Protein AF-A0A0N0ZW00-F1 (afdb_monomer_lite)

Organism: Chryseobacterium indologenes (NCBI:txid253)

Structure (mmCIF, N/CA/C/O backbone):
data_AF-A0A0N0ZW00-F1
#
_entry.id   AF-A0A0N0ZW00-F1
#
loop_
_atom_site.group_PDB
_atom_site.id
_atom_site.type_symbol
_atom_site.label_atom_id
_atom_site.label_alt_id
_atom_site.label_comp_id
_atom_site.label_asym_id
_atom_site.label_entity_id
_atom_site.label_seq_id
_atom_site.pdbx_PDB_ins_code
_atom_site.Cartn_x
_atom_site.Cartn_y
_atom_site.Cartn_z
_atom_site.occupancy
_atom_site.B_iso_or_equiv
_atom_site.auth_seq_id
_atom_site.auth_comp_id
_atom_site.auth_asym_id
_atom_site.auth_atom_id
_atom_site.pdbx_PDB_model_num
ATOM 1 N N . MET A 1 1 ? 61.560 40.737 0.142 1.00 34.91 1 MET A N 1
ATOM 2 C CA . MET A 1 1 ? 60.547 41.790 0.358 1.00 34.91 1 MET A CA 1
ATOM 3 C C . MET A 1 1 ? 59.174 41.125 0.358 1.00 34.91 1 MET A C 1
ATOM 5 O O . MET A 1 1 ? 58.811 40.538 -0.650 1.00 34.91 1 MET A O 1
ATOM 9 N N . ARG A 1 2 ? 58.480 41.100 1.503 1.00 39.03 2 ARG A N 1
ATOM 10 C CA . ARG A 1 2 ? 57.071 40.680 1.610 1.00 39.03 2 ARG A CA 1
ATOM 11 C C . ARG A 1 2 ? 56.192 41.907 1.383 1.00 39.03 2 ARG A C 1
ATOM 13 O O . ARG A 1 2 ? 56.450 42.907 2.043 1.00 39.03 2 ARG A O 1
ATOM 20 N N . ILE A 1 3 ? 55.138 41.789 0.575 1.00 36.53 3 ILE A N 1
ATOM 21 C CA . ILE A 1 3 ? 53.895 42.558 0.734 1.00 36.53 3 ILE A CA 1
ATOM 22 C C . ILE A 1 3 ? 52.724 41.596 0.486 1.00 36.53 3 ILE A C 1
ATOM 24 O O . ILE A 1 3 ? 52.719 40.843 -0.483 1.00 36.53 3 ILE A O 1
ATOM 28 N N . TYR A 1 4 ? 51.798 41.599 1.440 1.00 38.34 4 TYR A N 1
ATOM 29 C CA . TYR A 1 4 ? 50.524 40.884 1.487 1.00 38.34 4 TYR A CA 1
ATOM 30 C C . TYR A 1 4 ? 49.364 41.852 1.166 1.00 38.34 4 TYR A C 1
ATOM 32 O O . TYR A 1 4 ? 49.561 43.062 1.248 1.00 38.34 4 TYR A O 1
ATOM 40 N N . LEU A 1 5 ? 48.161 41.275 0.981 1.00 37.53 5 LEU A N 1
ATOM 41 C CA . LEU A 1 5 ? 46.810 41.879 0.889 1.00 37.53 5 LEU A CA 1
ATOM 42 C C . LEU A 1 5 ? 46.454 42.490 -0.488 1.00 37.53 5 LEU A C 1
ATOM 44 O O . LEU A 1 5 ? 47.281 43.151 -1.092 1.00 37.53 5 LEU A O 1
ATOM 48 N N . THR A 1 6 ? 45.263 42.283 -1.071 1.00 36.97 6 THR A N 1
ATOM 49 C CA . THR A 1 6 ? 43.918 42.144 -0.470 1.00 36.97 6 THR A CA 1
ATOM 50 C C . THR A 1 6 ? 42.940 41.366 -1.377 1.00 36.97 6 THR A C 1
ATOM 52 O O . THR A 1 6 ? 42.993 41.449 -2.600 1.00 36.97 6 THR A O 1
ATOM 55 N N . PHE A 1 7 ? 42.004 40.658 -0.737 1.00 44.97 7 PHE A N 1
ATOM 56 C CA . PHE A 1 7 ? 40.757 40.078 -1.265 1.00 44.97 7 PHE A CA 1
ATOM 57 C C . PHE A 1 7 ? 39.821 41.114 -1.928 1.00 44.97 7 PHE A C 1
ATOM 59 O O . PHE A 1 7 ? 39.694 42.208 -1.388 1.00 44.97 7 PHE A O 1
ATOM 66 N N . LEU A 1 8 ? 39.032 40.708 -2.940 1.00 34.94 8 LEU A N 1
ATOM 67 C CA . LEU A 1 8 ? 37.554 40.719 -2.860 1.00 34.94 8 LEU A CA 1
ATOM 68 C C . LEU A 1 8 ? 36.895 39.937 -4.021 1.00 34.94 8 LEU A C 1
ATOM 70 O O . LEU A 1 8 ? 37.159 40.199 -5.187 1.00 34.94 8 LEU A O 1
ATOM 74 N N . PHE A 1 9 ? 36.022 38.995 -3.644 1.00 36.06 9 PHE A N 1
ATOM 75 C CA . PHE A 1 9 ? 34.818 38.518 -4.341 1.00 36.06 9 PHE A CA 1
ATOM 76 C C . PHE A 1 9 ? 34.790 38.531 -5.881 1.00 36.06 9 PHE A C 1
ATOM 78 O O . PHE A 1 9 ? 34.489 39.552 -6.494 1.00 36.06 9 PHE A O 1
ATOM 85 N N . LEU A 1 10 ? 34.833 37.339 -6.489 1.00 32.00 10 LEU A N 1
ATOM 86 C CA . LEU A 1 10 ? 33.952 37.068 -7.624 1.00 32.00 10 LEU A CA 1
ATOM 87 C C . LEU A 1 10 ? 33.122 35.815 -7.351 1.00 32.00 10 LEU A C 1
ATOM 89 O O . LEU A 1 10 ? 33.617 34.766 -6.945 1.00 32.00 10 LEU A O 1
ATOM 93 N N . PHE A 1 11 ? 31.825 36.022 -7.506 1.00 34.34 11 PHE A N 1
ATOM 94 C CA . PHE A 1 11 ? 30.713 35.161 -7.167 1.00 34.34 11 PHE A CA 1
ATOM 95 C C . PHE A 1 11 ? 30.775 33.774 -7.816 1.00 34.34 11 PHE A C 1
ATOM 97 O O . PHE A 1 11 ? 31.046 33.635 -9.005 1.00 34.34 11 PHE A O 1
ATOM 104 N N . LEU A 1 12 ? 30.411 32.772 -7.008 1.00 35.19 12 LEU A N 1
ATOM 105 C CA . LEU A 1 12 ? 29.378 31.777 -7.313 1.00 35.19 12 LEU A CA 1
ATOM 106 C C . LEU A 1 12 ? 29.104 31.530 -8.810 1.00 35.19 12 LEU A C 1
ATOM 108 O O . LEU A 1 12 ? 28.146 32.051 -9.373 1.00 35.19 12 LEU A O 1
ATOM 112 N N . PHE A 1 13 ? 29.838 30.590 -9.397 1.00 33.06 13 PHE A N 1
ATOM 113 C CA . PHE A 1 13 ? 29.243 29.670 -10.364 1.00 33.06 13 PHE A CA 1
ATOM 114 C C . PHE A 1 13 ? 29.051 28.317 -9.677 1.00 33.06 13 PHE A C 1
ATOM 116 O O . PHE A 1 13 ? 29.727 27.334 -9.968 1.00 33.06 13 PHE A O 1
ATOM 123 N N . ILE A 1 14 ? 28.077 28.259 -8.760 1.00 36.50 14 ILE A N 1
ATOM 124 C CA . ILE A 1 14 ? 27.349 27.008 -8.528 1.00 36.50 14 ILE A CA 1
ATOM 125 C C . ILE A 1 14 ? 26.516 26.819 -9.795 1.00 36.50 14 ILE A C 1
ATOM 127 O O . ILE A 1 14 ? 25.366 27.241 -9.886 1.00 36.50 14 ILE A O 1
ATOM 131 N N . GLY A 1 15 ? 27.159 26.276 -10.828 1.00 31.25 15 GLY A N 1
ATOM 132 C CA . GLY A 1 15 ? 26.489 25.826 -12.029 1.00 31.25 15 GLY A CA 1
ATOM 133 C C . GLY A 1 15 ? 25.509 24.740 -11.623 1.00 31.25 15 GLY A C 1
ATOM 134 O O . GLY A 1 15 ? 25.906 23.605 -11.360 1.00 31.25 15 GLY A O 1
ATOM 135 N N . ILE A 1 16 ? 24.234 25.120 -11.555 1.00 36.38 16 ILE A N 1
ATOM 136 C CA . ILE A 1 16 ? 23.057 24.263 -11.443 1.00 36.38 16 ILE A CA 1
ATOM 137 C C . ILE A 1 16 ? 23.071 23.318 -12.654 1.00 36.38 16 ILE A C 1
ATOM 139 O O . ILE A 1 16 ? 22.416 23.542 -13.663 1.00 36.38 16 ILE A O 1
ATOM 143 N N . SER A 1 17 ? 23.879 22.267 -12.580 1.00 32.84 17 SER A N 1
ATOM 144 C CA . SER A 1 17 ? 24.058 21.257 -13.630 1.00 32.84 17 SER A CA 1
ATOM 145 C C . SER A 1 17 ? 23.568 19.880 -13.171 1.00 32.84 17 SER A C 1
ATOM 147 O O . SER A 1 17 ? 23.907 18.858 -13.751 1.00 32.84 17 SER A O 1
ATOM 149 N N . GLY A 1 18 ? 22.712 19.842 -12.142 1.00 29.80 18 GLY A N 1
ATOM 150 C CA . GLY A 1 18 ? 22.152 18.602 -11.594 1.00 29.80 18 GLY A CA 1
ATOM 151 C C . GLY A 1 18 ? 20.750 18.224 -12.090 1.00 29.80 18 GLY A C 1
ATOM 152 O O . GLY A 1 18 ? 20.295 17.118 -11.81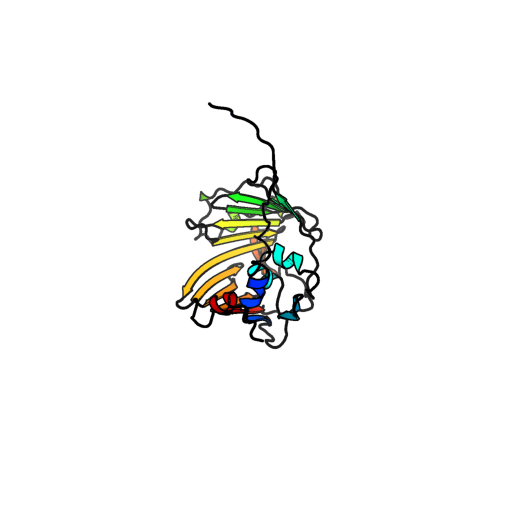0 1.00 29.80 18 GLY A O 1
ATOM 153 N N . GLN A 1 19 ? 20.031 19.106 -12.799 1.00 35.38 19 GLN A N 1
ATOM 154 C CA . GLN A 1 19 ? 18.604 18.883 -13.106 1.00 35.38 19 GLN A CA 1
ATOM 155 C C . GLN A 1 19 ? 18.273 18.533 -14.564 1.00 35.38 19 GLN A C 1
ATOM 157 O O . GLN A 1 19 ? 17.192 17.991 -14.801 1.00 35.38 19 GLN A O 1
ATOM 162 N N . LEU A 1 20 ? 19.167 18.765 -15.535 1.00 31.36 20 LEU A N 1
ATOM 163 C CA . LEU A 1 20 ? 18.903 18.364 -16.926 1.00 31.36 20 LEU A CA 1
ATOM 164 C C . LEU A 1 20 ? 19.060 16.847 -17.141 1.00 31.36 20 LEU A C 1
ATOM 166 O O . LEU A 1 20 ? 18.223 16.242 -17.802 1.00 31.36 20 LEU A O 1
ATOM 170 N N . GLY A 1 21 ? 20.044 16.200 -16.506 1.00 37.28 21 GLY A N 1
ATOM 171 C CA . GLY A 1 21 ? 20.360 14.785 -16.762 1.00 37.28 21 GLY A CA 1
ATOM 172 C C . GLY A 1 21 ? 19.313 13.763 -16.295 1.00 37.28 21 GLY A C 1
ATOM 173 O O . GLY A 1 21 ? 19.330 12.623 -16.748 1.00 37.28 21 GLY A O 1
ATOM 174 N N . ARG A 1 22 ? 18.380 14.133 -15.406 1.00 44.38 22 ARG A N 1
ATOM 175 C CA . ARG A 1 22 ? 17.300 13.229 -14.953 1.00 44.38 22 ARG A CA 1
ATOM 176 C C . ARG A 1 22 ? 16.076 13.231 -15.872 1.00 44.38 22 ARG A C 1
ATOM 178 O O . ARG A 1 22 ? 15.327 12.260 -15.847 1.00 44.38 22 ARG A O 1
ATOM 185 N N . ARG A 1 23 ? 15.865 14.294 -16.663 1.00 41.47 23 ARG A N 1
ATOM 186 C CA . ARG A 1 23 ? 14.681 14.441 -17.530 1.00 41.47 23 ARG A CA 1
ATOM 187 C C . ARG A 1 23 ? 14.728 13.501 -18.739 1.00 41.47 23 ARG A C 1
ATOM 189 O O . ARG A 1 23 ? 13.711 12.890 -19.038 1.00 41.47 23 ARG A O 1
ATOM 196 N N . ASP A 1 24 ? 15.900 13.319 -19.350 1.00 44.94 24 ASP A N 1
ATOM 197 C CA . ASP A 1 24 ? 16.067 12.477 -20.549 1.00 44.94 24 ASP A CA 1
ATOM 198 C C . ASP A 1 24 ? 16.288 10.982 -20.227 1.00 44.94 24 ASP A C 1
ATOM 200 O O . ASP A 1 24 ? 15.949 10.108 -21.023 1.00 44.94 24 ASP A O 1
ATOM 204 N N . LYS A 1 25 ? 16.779 10.647 -19.023 1.00 48.22 25 LYS A N 1
ATOM 205 C CA . LYS A 1 25 ? 16.980 9.243 -18.600 1.00 48.22 25 LYS A CA 1
ATOM 206 C C . LYS A 1 25 ? 15.673 8.454 -18.459 1.00 48.22 25 LYS A C 1
ATOM 208 O O . LYS A 1 25 ? 15.658 7.236 -18.648 1.00 48.22 25 LYS A O 1
ATOM 213 N N . LEU A 1 26 ? 14.569 9.142 -18.159 1.00 51.22 26 LEU A N 1
ATOM 214 C CA . LEU A 1 26 ? 13.233 8.543 -18.105 1.00 51.22 26 LEU A CA 1
ATOM 215 C C . LEU A 1 26 ? 12.762 8.059 -19.482 1.00 51.22 26 LEU A C 1
ATOM 217 O O . LEU A 1 26 ? 12.181 6.985 -19.606 1.00 51.22 26 LEU A O 1
ATOM 221 N N . GLU A 1 27 ? 13.019 8.882 -20.503 1.00 55.12 27 GLU A N 1
ATOM 222 C CA . GLU A 1 27 ? 12.545 8.701 -21.877 1.00 55.12 27 GLU A CA 1
ATOM 223 C C . GLU A 1 27 ? 13.246 7.525 -22.566 1.00 55.12 27 GLU A C 1
ATOM 225 O O . GLU A 1 27 ? 12.627 6.822 -23.361 1.00 55.12 27 GLU A O 1
ATOM 230 N N . CYS A 1 28 ? 14.517 7.269 -22.236 1.00 57.91 28 CYS A N 1
ATOM 231 C CA . CYS A 1 28 ? 15.281 6.204 -22.883 1.00 57.91 28 CYS A CA 1
ATOM 232 C C . CYS A 1 28 ? 15.160 4.839 -22.179 1.00 57.91 28 CYS A C 1
ATOM 234 O O . CYS A 1 28 ? 15.186 3.797 -22.837 1.00 57.91 28 CYS A O 1
ATOM 236 N N . SER A 1 29 ? 14.959 4.817 -20.857 1.00 69.69 29 SER A N 1
ATOM 237 C CA . SER A 1 29 ? 14.954 3.564 -20.089 1.00 69.69 29 SER A CA 1
ATOM 238 C C . SER A 1 29 ? 13.658 2.767 -20.212 1.00 69.69 29 SER A C 1
ATOM 240 O O . SER A 1 29 ? 13.715 1.544 -20.138 1.00 69.69 29 SER A O 1
ATOM 242 N N . ILE A 1 30 ? 12.495 3.388 -20.443 1.00 73.56 30 ILE A N 1
ATOM 243 C CA . ILE A 1 30 ? 11.210 2.670 -20.522 1.00 73.56 30 ILE A CA 1
ATOM 244 C C . ILE A 1 30 ? 10.767 2.510 -21.973 1.00 73.56 30 ILE A C 1
ATOM 246 O O . ILE A 1 30 ? 10.328 3.445 -22.631 1.00 73.56 30 ILE A O 1
ATOM 250 N N . LYS A 1 31 ? 10.793 1.266 -22.454 1.00 75.88 31 LYS A N 1
ATOM 251 C CA . LYS A 1 31 ? 10.331 0.887 -23.795 1.00 75.88 31 LYS A CA 1
ATOM 252 C C . LYS A 1 31 ? 8.809 0.799 -23.893 1.00 75.88 31 LYS A C 1
ATOM 254 O O . LYS A 1 31 ? 8.234 1.017 -24.954 1.00 75.88 31 LYS A O 1
ATOM 259 N N . LYS A 1 32 ? 8.140 0.357 -22.825 1.00 77.81 32 LYS A N 1
ATOM 260 C CA . LYS A 1 32 ? 6.685 0.146 -22.825 1.00 77.81 32 LYS A CA 1
ATOM 261 C C . LYS A 1 32 ? 6.144 0.228 -21.410 1.00 77.81 32 LYS A C 1
ATOM 263 O O . LYS A 1 32 ? 6.607 -0.521 -20.562 1.00 77.81 32 LYS A O 1
ATOM 268 N N . PHE A 1 33 ? 5.109 1.032 -21.211 1.00 81.38 33 PHE A N 1
ATOM 269 C CA . PHE A 1 33 ? 4.299 1.063 -19.996 1.00 81.38 33 PHE A CA 1
ATOM 270 C C . PHE A 1 33 ? 2.835 0.934 -20.415 1.00 81.38 33 PHE A C 1
ATOM 272 O O . PHE A 1 33 ? 2.346 1.745 -21.208 1.00 81.38 33 PHE A O 1
ATOM 279 N N . ARG A 1 34 ? 2.170 -0.140 -19.977 1.00 83.38 34 ARG A N 1
ATOM 280 C CA . ARG A 1 34 ? 0.748 -0.381 -20.260 1.00 83.38 34 ARG A CA 1
ATOM 281 C C . ARG A 1 34 ? 0.038 -0.964 -19.052 1.00 83.38 34 ARG A C 1
ATOM 283 O O . ARG A 1 34 ? 0.414 -2.055 -18.624 1.00 83.38 34 ARG A O 1
ATOM 290 N N . THR A 1 35 ? -1.033 -0.314 -18.610 1.00 83.06 35 THR A N 1
ATOM 291 C CA . THR A 1 35 ? -2.025 -0.910 -17.704 1.00 83.06 35 THR A CA 1
ATOM 292 C C . THR A 1 35 ? -3.255 -1.343 -18.483 1.00 83.06 35 THR A C 1
ATOM 294 O O . THR A 1 35 ? -3.758 -0.604 -19.331 1.00 83.06 35 THR A O 1
ATOM 297 N N . TYR A 1 36 ? -3.760 -2.533 -18.178 1.00 84.81 36 TYR A N 1
ATOM 298 C CA . TYR A 1 36 ? -4.989 -3.062 -18.753 1.00 84.81 36 TYR A CA 1
ATOM 299 C C . TYR A 1 36 ? -5.870 -3.695 -17.686 1.00 84.81 36 TYR A C 1
ATOM 301 O O . TYR A 1 36 ? -5.413 -4.103 -16.611 1.00 84.81 36 TYR A O 1
ATOM 309 N N . CYS A 1 37 ? -7.152 -3.794 -18.019 1.00 84.00 37 CYS A N 1
ATOM 310 C CA . CYS A 1 37 ? -8.117 -4.461 -17.175 1.00 84.00 37 CYS A CA 1
ATOM 311 C C . CYS A 1 37 ? -7.946 -5.973 -17.207 1.00 84.00 37 CYS A C 1
ATOM 313 O O . CYS A 1 37 ? -7.849 -6.563 -18.282 1.00 84.00 37 CYS A O 1
ATOM 315 N N . MET A 1 38 ? -7.979 -6.626 -16.040 1.00 86.62 38 MET A N 1
ATOM 316 C CA . MET A 1 38 ? -7.943 -8.094 -15.991 1.00 86.62 38 MET A CA 1
ATOM 317 C C . MET A 1 38 ? -9.140 -8.736 -16.700 1.00 86.62 38 MET A C 1
ATOM 319 O O . MET A 1 38 ? -9.039 -9.853 -17.194 1.00 86.62 38 MET A O 1
ATOM 323 N N . GLU A 1 39 ? -10.273 -8.036 -16.745 1.00 83.00 39 GLU A N 1
ATOM 324 C CA . GLU A 1 39 ? -11.498 -8.478 -17.422 1.00 83.00 39 GLU A CA 1
ATOM 325 C C . GLU A 1 39 ? -11.464 -8.244 -18.928 1.00 83.00 39 GLU A C 1
ATOM 327 O O . GLU A 1 39 ? -12.076 -8.999 -19.678 1.00 83.00 39 GLU A O 1
ATOM 332 N N . ASN A 1 40 ? -10.765 -7.196 -19.366 1.00 78.75 40 ASN A N 1
ATOM 333 C CA . ASN A 1 40 ? -10.687 -6.803 -20.763 1.00 78.75 40 ASN A CA 1
ATOM 334 C C . ASN A 1 40 ? -9.273 -6.291 -21.088 1.00 78.75 40 ASN A C 1
ATOM 336 O O . ASN A 1 40 ? -9.002 -5.092 -20.961 1.00 78.75 40 ASN A O 1
ATOM 340 N N . PRO A 1 41 ? -8.370 -7.183 -21.534 1.00 69.00 41 PRO A N 1
ATOM 341 C CA . PRO A 1 41 ? -6.984 -6.835 -21.836 1.00 69.00 41 PRO A CA 1
ATOM 342 C C . PRO A 1 41 ? -6.815 -5.831 -22.989 1.00 69.00 41 PRO A C 1
ATOM 344 O O . PRO A 1 41 ? -5.712 -5.327 -23.188 1.00 69.00 41 PRO A O 1
ATOM 347 N N . GLY A 1 42 ? -7.873 -5.572 -23.772 1.00 65.88 42 GLY A N 1
ATOM 348 C CA . GLY A 1 42 ? -7.839 -4.701 -24.949 1.00 65.88 42 GLY A CA 1
ATOM 349 C C . GLY A 1 42 ? -8.129 -3.222 -24.674 1.00 65.88 42 GLY A C 1
ATOM 350 O O . GLY A 1 42 ? -7.893 -2.399 -25.555 1.0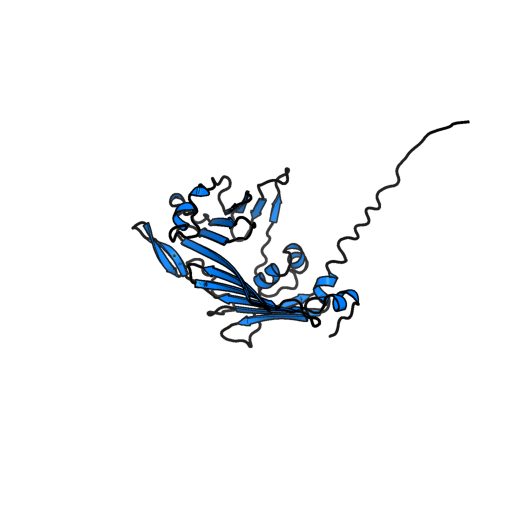0 65.88 42 GLY A O 1
ATOM 351 N N . LYS A 1 43 ? -8.626 -2.861 -23.481 1.00 67.88 43 LYS A N 1
ATOM 352 C CA . LYS A 1 43 ? -8.967 -1.471 -23.137 1.00 67.88 43 LYS A CA 1
ATOM 353 C C . LYS A 1 43 ? -7.808 -0.799 -22.390 1.00 67.88 43 LYS A C 1
ATOM 355 O O . LYS A 1 43 ? -7.460 -1.214 -21.285 1.00 67.88 43 LYS A O 1
ATOM 360 N N . ASN A 1 44 ? -7.238 0.250 -22.986 1.00 64.19 44 ASN A N 1
ATOM 361 C CA . ASN A 1 44 ? -6.304 1.146 -22.299 1.00 64.19 44 ASN A CA 1
ATOM 362 C C . ASN A 1 44 ? -7.070 1.966 -21.249 1.00 64.19 44 ASN A C 1
ATOM 364 O O . ASN A 1 44 ? -8.179 2.425 -21.518 1.00 64.19 44 ASN A O 1
ATOM 368 N N . ILE A 1 45 ? -6.485 2.129 -20.062 1.00 69.88 45 ILE A N 1
ATOM 369 C CA . ILE A 1 45 ? -7.161 2.760 -18.916 1.00 69.88 45 ILE A CA 1
ATOM 370 C C . ILE A 1 45 ? -7.018 4.284 -18.936 1.00 69.88 45 ILE A C 1
ATOM 372 O O . ILE A 1 45 ? -7.994 4.992 -18.752 1.00 69.88 45 ILE A O 1
ATOM 376 N N . SER A 1 46 ? -5.832 4.799 -19.230 1.00 67.69 46 SER A N 1
ATOM 377 C CA . SER A 1 46 ? -5.571 6.242 -19.305 1.00 67.69 46 SER A CA 1
ATOM 378 C C . SER A 1 46 ? -4.341 6.493 -20.161 1.00 67.69 46 SER A C 1
ATOM 380 O O . SER A 1 46 ? -3.535 5.580 -20.337 1.00 67.69 46 SER A O 1
ATOM 382 N N . GLU A 1 47 ? -4.201 7.697 -20.711 1.00 68.50 47 GLU A N 1
ATOM 383 C CA . GLU A 1 47 ? -3.075 8.101 -21.556 1.00 68.50 47 GLU A CA 1
ATOM 384 C C . GLU A 1 47 ? -2.342 9.285 -20.920 1.00 68.50 47 GLU A C 1
ATOM 386 O O . GLU A 1 47 ? -2.951 10.288 -20.536 1.00 68.50 47 GLU A O 1
ATOM 391 N N . ILE A 1 48 ? -1.020 9.156 -20.836 1.00 66.12 48 ILE A N 1
ATOM 392 C CA . ILE A 1 48 ? -0.088 10.205 -20.443 1.00 66.12 48 ILE A CA 1
ATOM 393 C C . ILE A 1 48 ? 0.798 10.496 -21.645 1.00 66.12 48 ILE A C 1
ATOM 395 O O . ILE A 1 48 ? 1.533 9.623 -22.114 1.00 66.12 48 ILE A O 1
ATOM 399 N N . SER A 1 49 ? 0.730 11.728 -22.137 1.00 62.44 49 SER A N 1
ATOM 400 C CA . SER A 1 49 ? 1.619 12.213 -23.192 1.00 62.44 49 SER A CA 1
ATOM 401 C C . SER A 1 49 ? 2.785 12.992 -22.582 1.00 62.44 49 SER A C 1
ATOM 403 O O . SER A 1 49 ? 2.643 13.623 -21.545 1.00 62.44 49 SER A O 1
ATOM 405 N N . PHE A 1 50 ? 3.952 12.963 -23.215 1.00 60.31 50 PHE A N 1
ATOM 406 C CA . PHE A 1 50 ? 5.083 13.819 -22.861 1.00 60.31 50 PHE A CA 1
ATOM 407 C C . PHE A 1 50 ? 5.391 14.772 -24.017 1.00 60.31 50 PHE A C 1
ATOM 409 O O . PHE A 1 50 ? 5.178 14.447 -25.183 1.00 60.31 50 PHE A O 1
ATOM 416 N N . SER A 1 51 ? 5.959 15.937 -23.697 1.00 52.38 51 SER A N 1
ATOM 417 C CA . SER A 1 51 ? 6.274 17.028 -24.637 1.00 52.38 51 SER A CA 1
ATOM 418 C C . SER A 1 51 ? 7.091 16.642 -25.884 1.00 52.38 51 SER A C 1
ATOM 420 O O . SER A 1 51 ? 7.107 17.410 -26.838 1.00 52.38 51 SER A O 1
ATOM 422 N N . LYS A 1 52 ? 7.765 15.482 -25.898 1.00 61.16 52 LYS A N 1
ATOM 423 C CA . LYS A 1 52 ? 8.499 14.947 -27.062 1.00 61.16 52 LYS A CA 1
ATOM 424 C C . LYS A 1 52 ? 7.715 13.889 -27.867 1.00 61.16 52 LYS A C 1
ATOM 426 O O . LYS A 1 52 ? 8.303 13.171 -28.662 1.00 61.16 52 LYS A O 1
ATOM 431 N N . GLY A 1 53 ? 6.402 13.757 -27.656 1.00 59.31 53 GLY A N 1
ATOM 432 C CA . GLY A 1 53 ? 5.527 12.858 -28.425 1.00 59.31 53 GLY A CA 1
ATOM 433 C C . GLY A 1 53 ? 5.415 11.422 -27.898 1.00 59.31 53 GLY A C 1
ATOM 434 O O . GLY A 1 53 ? 4.600 10.654 -28.407 1.00 59.31 53 GLY A O 1
ATOM 435 N N . LEU A 1 54 ? 6.165 11.053 -26.853 1.00 62.78 54 LEU A N 1
ATOM 436 C CA . LEU A 1 54 ? 6.020 9.755 -26.189 1.00 62.78 54 LEU A CA 1
ATOM 437 C C . LEU A 1 54 ? 4.685 9.675 -25.444 1.00 62.78 54 LEU A C 1
ATOM 439 O O . LEU A 1 54 ? 4.349 10.553 -24.648 1.00 62.78 54 LEU A O 1
ATOM 443 N N . LYS A 1 55 ? 3.948 8.590 -25.685 1.00 68.50 55 LYS A N 1
ATOM 444 C CA . LYS A 1 55 ? 2.651 8.300 -25.071 1.00 68.50 55 LYS A CA 1
ATOM 445 C C . LYS A 1 55 ? 2.737 7.006 -24.281 1.00 68.50 55 LYS A C 1
ATOM 447 O O . LYS A 1 55 ? 3.013 5.944 -24.844 1.00 68.50 55 LYS A O 1
ATOM 452 N N . PHE A 1 56 ? 2.463 7.081 -22.988 1.00 72.81 56 PHE A N 1
ATOM 453 C CA . PHE A 1 56 ? 2.336 5.911 -22.134 1.00 72.81 56 PHE A CA 1
ATOM 454 C C . PHE A 1 56 ? 0.892 5.742 -21.687 1.00 72.81 56 PHE A C 1
ATOM 456 O O . PHE A 1 56 ? 0.173 6.719 -21.500 1.00 72.81 56 PHE A O 1
ATOM 463 N N . PHE A 1 57 ? 0.466 4.494 -21.504 1.00 74.00 57 PHE A N 1
ATOM 464 C CA . PHE A 1 57 ? -0.907 4.204 -21.114 1.00 74.00 57 PHE A CA 1
ATOM 465 C C . PHE A 1 57 ? -0.945 3.526 -19.754 1.00 74.00 57 PHE A C 1
ATOM 467 O O . PHE A 1 57 ? -0.336 2.477 -19.579 1.00 74.00 57 PHE A O 1
ATOM 474 N N . GLY A 1 58 ? -1.693 4.060 -18.801 1.00 71.69 58 GLY A N 1
ATOM 475 C CA . GLY A 1 58 ? -1.894 3.396 -17.519 1.00 71.69 58 GLY A CA 1
ATOM 476 C C . GLY A 1 58 ? -2.213 4.331 -16.371 1.00 71.69 58 GLY A C 1
ATOM 477 O O . GLY A 1 58 ? -2.285 5.547 -16.559 1.00 71.69 58 GLY A O 1
ATOM 478 N N . ARG A 1 59 ? -2.456 3.742 -15.199 1.00 74.69 59 ARG A N 1
ATOM 479 C CA . ARG A 1 59 ? -3.006 4.462 -14.047 1.00 74.69 59 ARG A CA 1
ATOM 480 C C . ARG A 1 59 ? -1.968 5.357 -13.393 1.00 74.69 59 ARG A C 1
ATOM 482 O O . ARG A 1 59 ? -0.812 4.961 -13.272 1.00 74.69 59 ARG A O 1
ATOM 489 N N . TYR A 1 60 ? -2.391 6.526 -12.929 1.00 70.81 60 TYR A N 1
ATOM 490 C CA . TYR A 1 60 ? -1.531 7.494 -12.257 1.00 70.81 60 TYR A CA 1
ATOM 491 C C . TYR A 1 60 ? -0.788 6.893 -11.062 1.00 70.81 60 TYR A C 1
ATOM 493 O O . TYR A 1 60 ? 0.390 7.176 -10.874 1.00 70.81 60 TYR A O 1
ATOM 501 N N . GLU A 1 61 ? -1.447 6.026 -10.296 1.00 71.62 61 GLU A N 1
ATOM 502 C CA . GLU A 1 61 ? -0.867 5.358 -9.131 1.00 71.62 61 GLU A CA 1
ATOM 503 C C . GLU A 1 61 ? 0.320 4.479 -9.538 1.00 71.62 61 GLU A C 1
ATOM 505 O O . GLU A 1 61 ? 1.388 4.573 -8.944 1.00 71.62 61 GLU A O 1
ATOM 510 N N . ASP A 1 62 ? 0.173 3.710 -10.621 1.00 74.56 62 ASP A N 1
ATOM 511 C CA . ASP A 1 62 ? 1.253 2.869 -11.139 1.00 74.56 62 ASP A CA 1
ATOM 512 C C . ASP A 1 62 ? 2.426 3.726 -11.650 1.00 74.56 62 ASP A C 1
ATOM 514 O O . ASP A 1 62 ? 3.584 3.349 -11.511 1.00 74.56 62 ASP A O 1
ATOM 518 N N . PHE A 1 63 ? 2.144 4.899 -12.228 1.00 71.12 63 PHE A N 1
ATOM 519 C CA . PHE A 1 63 ? 3.183 5.852 -12.629 1.00 71.12 63 PHE A CA 1
ATOM 520 C C . PHE A 1 63 ? 3.902 6.474 -11.433 1.00 71.12 63 PHE A C 1
ATOM 522 O O . PHE A 1 63 ? 5.117 6.653 -11.482 1.00 71.12 63 PHE A O 1
ATOM 529 N N . LYS A 1 64 ? 3.169 6.808 -10.368 1.00 68.19 64 LYS A N 1
ATOM 530 C CA . LYS A 1 64 ? 3.722 7.332 -9.114 1.00 68.19 64 LYS A CA 1
ATOM 531 C C . LYS A 1 64 ? 4.613 6.313 -8.409 1.00 68.19 64 LYS A C 1
ATOM 533 O O . LYS A 1 64 ? 5.608 6.700 -7.809 1.00 68.19 64 LYS A O 1
ATOM 538 N N . ASP A 1 65 ? 4.313 5.027 -8.532 1.00 67.88 65 ASP A N 1
ATOM 539 C CA . ASP A 1 65 ? 5.190 3.977 -8.013 1.00 67.88 65 ASP A CA 1
ATOM 540 C C . ASP A 1 65 ? 6.498 3.844 -8.816 1.00 67.88 65 ASP A C 1
ATOM 542 O O . ASP A 1 65 ? 7.517 3.418 -8.269 1.00 67.88 65 ASP A O 1
ATOM 546 N N . GLU A 1 66 ? 6.506 4.216 -10.102 1.00 69.50 66 GLU A N 1
ATOM 547 C CA . GLU A 1 66 ? 7.736 4.253 -10.909 1.00 69.50 66 GLU A CA 1
ATOM 548 C C . GLU A 1 66 ? 8.532 5.549 -10.769 1.00 69.50 66 GLU A C 1
ATOM 550 O O . GLU A 1 66 ? 9.752 5.552 -10.950 1.00 69.50 66 GLU A O 1
ATOM 555 N N . PHE A 1 67 ? 7.858 6.667 -10.504 1.00 66.88 67 PHE A N 1
ATOM 556 C CA . PHE A 1 67 ? 8.433 7.997 -10.656 1.00 66.88 67 PHE A CA 1
ATOM 557 C C . PHE A 1 67 ? 8.132 8.908 -9.478 1.00 66.88 67 PHE A C 1
ATOM 559 O O . PHE A 1 67 ? 7.081 8.842 -8.853 1.00 66.88 67 PHE A O 1
ATOM 566 N N . SER A 1 68 ? 9.032 9.857 -9.220 1.00 57.09 68 SER A N 1
ATOM 567 C CA . SER A 1 68 ? 8.787 10.833 -8.162 1.00 57.09 68 SER A CA 1
ATOM 568 C C . SER A 1 68 ? 7.565 11.704 -8.465 1.00 57.09 68 SER A C 1
ATOM 570 O O . SER A 1 68 ? 7.346 12.140 -9.599 1.00 57.09 68 SER A O 1
ATOM 572 N N . GLU A 1 69 ? 6.813 12.042 -7.416 1.00 56.38 69 GLU A N 1
ATOM 573 C CA . GLU A 1 69 ? 5.683 12.976 -7.495 1.00 56.38 69 GLU A CA 1
ATOM 574 C C . GLU A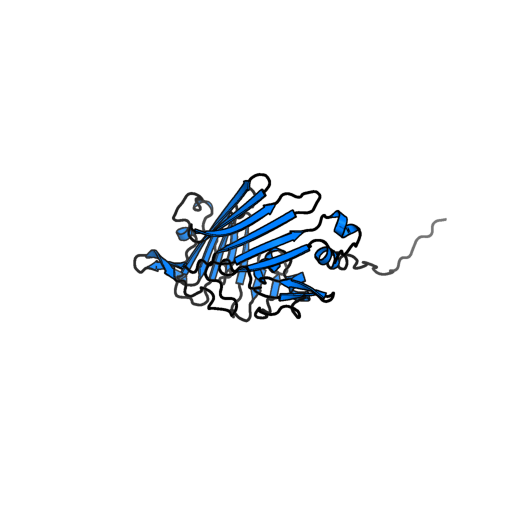 1 69 ? 6.088 14.312 -8.126 1.00 56.38 69 GLU A C 1
ATOM 576 O O . GLU A 1 69 ? 5.342 14.882 -8.919 1.00 56.38 69 GLU A O 1
ATOM 581 N N . TYR A 1 70 ? 7.308 14.783 -7.837 1.00 56.62 70 TYR A N 1
ATOM 582 C CA . TYR A 1 70 ? 7.876 15.974 -8.461 1.00 56.62 70 TYR A CA 1
ATOM 583 C C . TYR A 1 70 ? 7.887 15.856 -9.990 1.00 56.62 70 TYR A C 1
ATOM 585 O O . TYR A 1 70 ? 7.372 16.736 -10.681 1.00 56.62 70 TYR A O 1
ATOM 593 N N . LEU A 1 71 ? 8.414 14.754 -10.530 1.00 60.09 71 LEU A N 1
ATOM 594 C CA . LEU A 1 71 ? 8.498 14.552 -11.974 1.00 60.09 71 LEU A CA 1
ATOM 595 C C . LEU A 1 71 ? 7.107 14.522 -12.615 1.00 60.09 71 LEU A C 1
ATOM 597 O O . LEU A 1 71 ? 6.871 15.207 -13.610 1.00 60.09 71 LEU A O 1
ATOM 601 N N . ILE A 1 72 ? 6.174 13.803 -11.996 1.00 60.81 72 ILE A N 1
ATOM 602 C CA . ILE A 1 72 ? 4.793 13.696 -12.465 1.00 60.81 72 ILE A CA 1
ATOM 603 C C . ILE A 1 72 ? 4.090 15.060 -12.426 1.00 60.81 72 ILE A C 1
ATOM 605 O O . ILE A 1 72 ? 3.457 15.464 -13.401 1.00 60.81 72 ILE A O 1
ATOM 609 N N . SER A 1 73 ? 4.262 15.826 -11.345 1.00 58.47 73 SER A N 1
ATOM 610 C CA . SER A 1 73 ? 3.655 17.153 -11.183 1.00 58.47 73 SER A CA 1
ATOM 611 C C . SER A 1 73 ? 4.104 18.148 -12.262 1.00 58.47 73 SER A C 1
ATOM 613 O O . SER A 1 73 ? 3.286 18.916 -12.769 1.00 58.47 73 SER A O 1
ATOM 615 N N . THR A 1 74 ? 5.369 18.085 -12.697 1.00 61.38 74 THR A N 1
ATOM 616 C CA . THR A 1 74 ? 5.883 18.942 -13.782 1.00 61.38 74 THR A CA 1
ATOM 617 C C . THR A 1 74 ? 5.310 18.597 -15.160 1.00 61.38 74 THR A C 1
ATOM 619 O O . THR A 1 74 ? 5.383 19.419 -16.072 1.00 61.38 74 THR A O 1
ATOM 622 N N . LYS A 1 75 ? 4.714 17.408 -15.316 1.00 59.06 75 LYS A N 1
ATOM 623 C CA . LYS A 1 75 ? 4.125 16.890 -16.565 1.00 59.06 75 LYS A CA 1
ATOM 624 C C . LYS A 1 75 ? 2.596 16.753 -16.493 1.00 59.06 75 LYS A C 1
ATOM 626 O O . LYS A 1 75 ? 1.960 16.237 -17.402 1.00 59.06 75 LYS A O 1
ATOM 631 N N . LYS A 1 76 ? 1.988 17.282 -15.426 1.00 55.28 76 LYS A N 1
ATOM 632 C CA . LYS A 1 76 ? 0.571 17.115 -15.067 1.00 55.28 76 LYS A CA 1
ATOM 633 C C . LYS A 1 76 ? -0.433 17.636 -16.103 1.00 55.28 76 LYS A C 1
ATOM 635 O O . LYS A 1 76 ? -1.569 17.179 -16.109 1.00 55.28 76 LYS A O 1
ATOM 640 N N . LYS A 1 77 ? -0.037 18.578 -16.969 1.00 54.12 77 LYS A N 1
ATOM 641 C CA . LYS A 1 77 ? -0.910 19.126 -18.026 1.00 54.12 77 LYS A CA 1
ATOM 642 C C . LYS A 1 77 ? -1.262 18.104 -19.116 1.00 54.12 77 LYS A C 1
ATOM 644 O O . LYS A 1 77 ? -2.256 18.302 -19.802 1.00 54.12 77 LYS A O 1
ATOM 649 N N . ASP A 1 78 ? -0.500 17.015 -19.222 1.00 51.41 78 ASP A N 1
ATOM 650 C CA . ASP A 1 78 ? -0.602 16.034 -20.309 1.00 51.41 78 ASP A CA 1
ATOM 651 C C . ASP A 1 78 ? -1.243 14.699 -19.863 1.00 51.41 78 ASP A C 1
ATOM 653 O O . ASP A 1 78 ? -1.184 13.691 -20.574 1.00 51.41 78 ASP A O 1
ATOM 657 N N . ILE A 1 79 ? -1.836 14.682 -18.663 1.00 53.72 79 ILE A N 1
ATOM 658 C CA . ILE A 1 79 ? -2.471 13.513 -18.052 1.00 53.72 79 ILE A CA 1
ATOM 659 C C . ILE A 1 79 ? -3.987 13.634 -18.216 1.00 53.72 79 ILE A C 1
ATOM 661 O O . ILE A 1 79 ? -4.623 14.499 -17.614 1.00 53.72 79 ILE A O 1
ATOM 665 N N . THR A 1 80 ? -4.582 12.733 -18.995 1.00 51.38 80 THR A N 1
ATOM 666 C CA . THR A 1 80 ? -6.042 12.621 -19.108 1.00 51.38 80 THR A CA 1
ATOM 667 C C . THR A 1 80 ? -6.532 11.483 -18.204 1.00 51.38 80 THR A C 1
ATOM 669 O O . THR A 1 80 ? -5.922 10.417 -18.181 1.00 51.38 80 THR A O 1
ATOM 672 N N . CYS A 1 81 ? -7.606 11.737 -17.439 1.00 39.56 81 CYS A N 1
ATOM 673 C CA . CYS A 1 81 ? -8.285 10.821 -16.493 1.00 39.56 81 CYS A CA 1
ATOM 674 C C . CYS A 1 81 ? -7.879 10.826 -15.000 1.00 39.56 81 CYS A C 1
ATOM 676 O O . CYS A 1 81 ? -8.219 9.868 -14.310 1.00 39.56 81 CYS A O 1
ATOM 678 N N . PHE A 1 82 ? -7.275 11.889 -14.445 1.00 51.03 82 PHE A N 1
ATOM 679 C CA . PHE A 1 82 ? -7.070 11.981 -12.984 1.00 51.03 82 PHE A CA 1
ATOM 680 C C . PHE A 1 82 ? -7.471 13.345 -12.410 1.00 51.03 82 PHE A C 1
ATOM 682 O O . PHE A 1 82 ? -7.130 14.375 -12.999 1.00 51.03 82 PHE A O 1
ATOM 689 N N . PRO A 1 83 ? -8.188 13.387 -11.268 1.00 43.28 83 PRO A N 1
ATOM 690 C CA . PRO A 1 83 ? -8.506 14.639 -10.604 1.00 43.28 83 PRO A CA 1
ATOM 691 C C . PRO A 1 83 ? -7.212 15.331 -10.174 1.00 43.28 83 PRO A C 1
ATOM 693 O O . PRO A 1 83 ? -6.341 14.750 -9.530 1.00 43.28 83 PRO A O 1
ATOM 696 N N . SER A 1 84 ? -7.078 16.595 -10.557 1.00 44.84 84 SER A N 1
ATOM 697 C CA . SER A 1 84 ? -5.926 17.427 -10.246 1.00 44.84 84 SER A CA 1
ATOM 698 C C . SER A 1 84 ? -5.851 17.712 -8.739 1.00 44.84 84 SER A C 1
ATOM 700 O O . SER A 1 84 ? -6.396 18.713 -8.287 1.00 44.84 84 SER A O 1
ATOM 702 N N . THR A 1 85 ? -5.157 16.894 -7.944 1.00 49.94 85 THR A N 1
ATOM 703 C CA . THR A 1 85 ? -4.937 17.225 -6.522 1.00 49.94 85 THR A CA 1
ATOM 704 C C . THR A 1 85 ? -3.792 18.222 -6.382 1.00 49.94 85 THR A C 1
ATOM 706 O O . THR A 1 85 ? -2.693 18.016 -6.904 1.00 49.94 85 THR A O 1
ATOM 709 N N . LYS A 1 86 ? -4.057 19.374 -5.767 1.00 49.28 86 LYS A N 1
ATOM 710 C CA . LYS A 1 86 ? -3.016 20.315 -5.346 1.00 49.28 86 LYS A CA 1
ATOM 711 C C . LYS A 1 86 ? -2.539 19.883 -3.966 1.00 49.28 86 LYS A C 1
ATOM 713 O O . LYS A 1 86 ? -3.009 20.399 -2.960 1.00 49.28 86 LYS A O 1
ATOM 718 N N . ASP A 1 87 ? -1.632 18.921 -3.936 1.00 48.66 87 ASP A N 1
ATOM 719 C CA . ASP A 1 87 ? -1.016 18.492 -2.686 1.00 48.66 87 ASP A CA 1
ATOM 720 C C . ASP A 1 87 ? 0.156 19.429 -2.365 1.00 48.66 87 ASP A C 1
ATOM 722 O O . ASP A 1 87 ? 1.001 19.703 -3.222 1.00 48.66 87 ASP A O 1
ATOM 726 N N . SER A 1 88 ? 0.210 19.948 -1.138 1.00 51.12 88 SER A N 1
ATOM 727 C CA . SER A 1 88 ? 1.375 20.684 -0.633 1.00 51.12 88 SER A CA 1
ATOM 728 C C . SER A 1 88 ? 1.994 19.929 0.535 1.00 51.12 88 SER A C 1
ATOM 730 O O . SER A 1 88 ? 1.300 19.643 1.511 1.00 51.12 88 SER A O 1
ATOM 732 N N . ILE A 1 89 ? 3.290 19.634 0.440 1.00 50.31 89 ILE A N 1
ATOM 733 C CA . ILE A 1 89 ? 4.090 19.038 1.514 1.00 50.31 89 ILE A CA 1
ATOM 734 C C . ILE A 1 89 ? 4.865 20.168 2.190 1.00 50.31 89 ILE A C 1
ATOM 736 O O . ILE A 1 89 ? 5.556 20.930 1.509 1.00 50.31 89 ILE A O 1
ATOM 740 N N . ARG A 1 90 ? 4.761 20.289 3.517 1.00 53.62 90 ARG A N 1
ATOM 741 C CA . ARG A 1 90 ? 5.596 21.206 4.305 1.00 53.62 90 ARG A CA 1
ATOM 742 C C . ARG A 1 90 ? 6.420 20.422 5.319 1.00 53.62 90 ARG A C 1
ATOM 744 O O . ARG A 1 90 ? 5.907 19.517 5.974 1.00 53.62 90 ARG A O 1
ATOM 751 N N . TYR A 1 91 ? 7.693 20.784 5.415 1.00 47.75 91 TYR A N 1
ATOM 752 C CA . TYR A 1 91 ? 8.648 20.260 6.387 1.00 47.75 91 TYR A CA 1
ATOM 753 C C . TYR A 1 91 ? 8.729 21.240 7.564 1.00 47.75 91 TYR A C 1
ATOM 755 O O . TYR A 1 91 ? 8.641 22.450 7.340 1.00 47.75 91 TYR A O 1
ATOM 763 N N . ASP A 1 92 ? 8.877 20.745 8.794 1.00 44.94 92 ASP A N 1
ATOM 764 C CA . ASP A 1 92 ? 9.235 21.610 9.922 1.00 44.94 92 ASP A CA 1
ATOM 765 C C . ASP A 1 92 ? 10.636 22.233 9.737 1.00 44.94 92 ASP A C 1
ATOM 767 O O . ASP A 1 92 ? 11.480 21.713 9.001 1.00 44.94 92 ASP A O 1
ATOM 771 N N . GLU A 1 93 ? 10.876 23.375 10.391 1.00 39.03 93 GLU A N 1
ATOM 772 C CA . GLU A 1 93 ? 12.116 24.166 10.283 1.00 39.03 93 GLU A CA 1
ATOM 773 C C . GLU A 1 93 ? 13.376 23.431 10.782 1.00 39.03 93 GLU A C 1
ATOM 775 O O . GLU A 1 93 ? 14.489 23.912 10.574 1.00 39.03 93 GLU A O 1
ATOM 780 N N . TYR A 1 94 ? 13.227 22.253 11.397 1.00 43.53 94 TYR A N 1
ATOM 781 C CA . TYR A 1 94 ? 14.325 21.484 11.983 1.00 43.53 94 TYR A CA 1
ATOM 782 C C . TYR A 1 94 ? 14.638 20.191 11.224 1.00 43.53 94 TYR A C 1
ATOM 784 O O . TYR A 1 94 ? 15.548 19.457 11.612 1.00 43.53 94 TYR A O 1
ATOM 792 N N . GLY A 1 95 ? 13.932 19.915 10.120 1.00 43.50 95 GLY A N 1
ATOM 793 C CA . GLY A 1 95 ? 14.200 18.773 9.248 1.00 43.50 95 GLY A CA 1
ATOM 794 C C . GLY A 1 95 ? 14.029 17.416 9.934 1.00 43.50 95 GLY A C 1
ATOM 795 O O . GLY A 1 95 ? 14.524 16.414 9.416 1.00 43.50 95 GLY A O 1
ATOM 796 N N . GLN A 1 96 ? 13.361 17.362 11.089 1.00 46.75 96 GLN A N 1
ATOM 797 C CA . GLN A 1 96 ? 13.239 16.146 11.882 1.00 46.75 96 GLN A CA 1
ATOM 798 C C . GLN A 1 96 ? 11.850 16.054 12.521 1.00 46.75 96 GLN A C 1
ATOM 800 O O . GLN A 1 96 ? 11.595 16.583 13.599 1.00 46.75 96 GLN A O 1
ATOM 805 N N . ASN A 1 97 ? 11.024 15.213 11.893 1.00 49.62 97 ASN A N 1
ATOM 806 C CA . ASN A 1 97 ? 9.948 14.412 12.494 1.00 49.62 97 ASN A CA 1
ATOM 807 C C . ASN A 1 97 ? 8.498 14.873 12.324 1.00 49.62 97 ASN A C 1
ATOM 809 O O . ASN A 1 97 ? 7.623 14.084 12.687 1.00 49.62 97 ASN A O 1
ATOM 813 N N . LYS A 1 98 ? 8.198 16.045 11.748 1.00 52.72 98 LYS A N 1
ATOM 814 C CA . LYS A 1 98 ? 6.808 16.424 11.442 1.00 52.72 98 LYS A CA 1
ATOM 815 C C . LYS A 1 98 ? 6.670 16.959 10.022 1.00 52.72 98 LYS A C 1
ATOM 817 O O . LYS A 1 98 ? 6.872 18.135 9.735 1.00 52.72 98 LYS A O 1
ATOM 822 N N . VAL A 1 99 ? 6.289 16.065 9.116 1.00 58.34 99 VAL A N 1
ATOM 823 C CA . VAL A 1 99 ? 5.798 16.447 7.787 1.00 58.34 99 VAL A CA 1
ATOM 824 C C . VAL A 1 99 ? 4.283 16.528 7.882 1.00 58.34 99 VAL A C 1
ATOM 826 O O . VAL A 1 99 ? 3.674 15.715 8.578 1.00 58.34 99 VAL A O 1
ATOM 829 N N . TRP A 1 100 ? 3.662 17.489 7.204 1.00 64.25 100 TRP A N 1
ATOM 830 C CA . TRP A 1 100 ? 2.232 17.404 6.927 1.00 64.25 100 TRP A CA 1
ATOM 831 C C . TRP A 1 100 ? 1.939 17.599 5.448 1.00 64.25 100 TRP A C 1
ATOM 833 O O . TRP A 1 100 ? 2.641 18.323 4.737 1.00 64.25 100 TRP A O 1
ATOM 843 N N . SER A 1 101 ? 0.897 16.909 4.990 1.00 61.50 101 SER A N 1
ATOM 844 C CA . SER A 1 101 ? 0.346 17.056 3.647 1.00 61.50 101 SER A CA 1
ATOM 845 C C . SER A 1 101 ? -1.115 17.446 3.752 1.00 61.50 101 SER A C 1
ATOM 847 O O . SER A 1 101 ? -1.854 16.848 4.533 1.00 61.50 101 SER A O 1
ATOM 849 N N . TYR A 1 102 ? -1.540 18.409 2.948 1.00 53.62 102 TYR A N 1
ATOM 850 C CA . TYR A 1 102 ? -2.943 18.787 2.836 1.00 53.62 102 TYR A CA 1
ATOM 851 C C . TYR A 1 102 ? -3.423 18.554 1.415 1.00 53.62 102 TYR A C 1
ATOM 853 O O . TYR A 1 102 ? -2.774 18.990 0.463 1.00 53.62 102 TYR A O 1
ATOM 861 N N . ASN A 1 103 ? -4.554 17.865 1.318 1.00 57.12 103 ASN A N 1
ATOM 862 C CA . ASN A 1 103 ? -5.294 17.658 0.090 1.00 57.12 103 ASN A CA 1
ATOM 863 C C . ASN A 1 103 ? -6.581 18.485 0.184 1.00 57.12 103 ASN A C 1
ATOM 865 O O . ASN A 1 103 ? -7.412 18.244 1.059 1.00 57.12 103 ASN A O 1
ATOM 869 N N . GLU A 1 104 ? -6.760 19.446 -0.726 1.00 54.44 104 GLU A N 1
ATOM 870 C CA . GLU A 1 104 ? -7.968 20.285 -0.798 1.00 54.44 104 GLU A CA 1
ATOM 871 C C . GLU A 1 104 ? -9.259 19.462 -0.931 1.00 54.44 104 GLU A C 1
ATOM 873 O O . GLU A 1 104 ? -10.307 19.902 -0.466 1.00 54.44 104 GLU A O 1
ATOM 878 N N . LYS A 1 105 ? -9.193 18.269 -1.541 1.00 55.56 105 LYS A N 1
ATOM 879 C CA . LYS A 1 105 ? -10.343 17.367 -1.685 1.00 55.56 105 LYS A CA 1
ATOM 880 C C . LYS A 1 105 ? -10.754 16.742 -0.353 1.00 55.56 105 LYS A C 1
ATOM 882 O O . LYS A 1 105 ? -11.945 16.554 -0.122 1.00 55.56 105 LYS A O 1
ATOM 887 N N . ASP A 1 106 ? -9.772 16.415 0.482 1.00 56.91 106 ASP A N 1
ATOM 888 C CA . ASP A 1 106 ? -10.011 15.766 1.768 1.00 56.91 106 ASP A CA 1
ATOM 889 C C . ASP A 1 106 ? -10.337 16.816 2.835 1.00 56.91 106 ASP A C 1
ATOM 891 O O . ASP A 1 106 ? -11.116 16.542 3.725 1.00 56.91 106 ASP A O 1
ATOM 895 N N . GLY A 1 107 ? -9.837 18.051 2.725 1.00 65.69 107 GLY A N 1
ATOM 896 C CA . GLY A 1 107 ? -10.235 19.160 3.604 1.00 65.69 107 GLY A CA 1
ATOM 897 C C . GLY A 1 107 ? -9.610 19.131 5.004 1.00 65.69 107 GLY A C 1
ATOM 898 O O . GLY A 1 107 ? -9.931 19.981 5.834 1.00 65.69 107 GLY A O 1
ATOM 899 N N . TRP A 1 108 ? -8.687 18.204 5.273 1.00 71.31 108 TRP A N 1
ATOM 900 C CA . TRP A 1 108 ? -7.955 18.098 6.539 1.00 71.31 108 TRP A CA 1
ATOM 901 C C . TRP A 1 108 ? -6.471 17.753 6.326 1.00 71.31 108 TRP A C 1
ATOM 903 O O . TRP A 1 108 ? -6.119 17.064 5.363 1.00 71.31 108 TRP A O 1
ATOM 913 N N . PRO A 1 109 ? -5.568 18.241 7.202 1.00 75.69 109 PRO A N 1
ATOM 914 C CA . PRO A 1 109 ? -4.151 17.911 7.133 1.00 75.69 109 PRO A CA 1
ATOM 915 C C . PRO A 1 109 ? -3.887 16.474 7.606 1.00 75.69 109 PRO A C 1
ATOM 917 O O . PRO A 1 109 ? -4.483 15.992 8.567 1.00 75.69 109 PRO A O 1
ATOM 920 N N . PHE A 1 110 ? -2.933 15.813 6.956 1.00 79.81 110 PHE A N 1
ATOM 921 C CA . PHE A 1 110 ? -2.316 14.580 7.435 1.00 79.81 110 PHE A CA 1
ATOM 922 C C . PHE A 1 110 ? -0.968 14.891 8.061 1.00 79.81 110 PHE A C 1
ATOM 924 O O . PHE A 1 110 ? -0.120 15.498 7.412 1.00 79.81 110 PHE A O 1
ATOM 931 N N . TYR A 1 111 ? -0.756 14.409 9.275 1.00 81.94 111 TYR A N 1
ATOM 932 C CA . TYR A 1 111 ? 0.487 14.489 10.022 1.00 81.94 111 TYR A CA 1
ATOM 933 C C . TYR A 1 111 ? 1.278 13.201 9.864 1.00 81.94 111 TYR A C 1
ATOM 935 O O . TYR A 1 111 ? 0.707 12.110 9.868 1.00 81.94 111 TYR A O 1
ATOM 943 N N . TYR A 1 112 ? 2.594 13.334 9.760 1.00 81.12 112 TYR A N 1
ATOM 944 C CA . TYR A 1 112 ? 3.517 12.222 9.619 1.00 81.12 112 TYR A CA 1
ATOM 945 C C . TYR A 1 112 ? 4.460 12.205 10.812 1.00 81.12 112 TYR A C 1
ATOM 947 O O . TYR A 1 112 ? 5.027 13.234 11.174 1.00 81.12 112 TYR A O 1
ATOM 955 N N . SER A 1 113 ? 4.653 11.025 11.387 1.00 77.88 113 SER A N 1
ATOM 956 C CA . SER A 1 113 ? 5.664 10.781 12.411 1.00 77.88 113 SER A CA 1
ATOM 957 C C . SER A 1 113 ? 6.423 9.516 12.050 1.00 77.88 113 SER A C 1
ATOM 959 O O . SER A 1 113 ? 5.827 8.539 11.598 1.00 77.88 113 SER A O 1
ATOM 961 N N . TYR A 1 114 ? 7.740 9.529 12.214 1.00 73.44 114 TYR A N 1
ATOM 962 C CA . TYR A 1 114 ? 8.595 8.408 11.851 1.00 73.44 114 TYR A CA 1
ATOM 963 C C . TYR A 1 114 ? 9.516 8.034 13.007 1.00 73.44 114 TYR A C 1
ATOM 965 O O . TYR A 1 114 ? 10.070 8.883 13.698 1.00 73.44 114 TYR A O 1
ATOM 973 N N . SER A 1 115 ? 9.701 6.736 13.176 1.00 74.31 115 SER A N 1
ATOM 974 C CA . SER A 1 115 ? 10.732 6.106 13.982 1.00 74.31 115 SER A CA 1
ATOM 975 C C . SER A 1 115 ? 11.291 4.930 13.183 1.00 74.31 115 SER A C 1
ATOM 977 O O . SER A 1 115 ? 10.673 4.469 12.227 1.00 74.31 115 SER A O 1
ATOM 979 N N . ARG A 1 116 ? 12.437 4.384 13.593 1.00 74.38 116 ARG A N 1
ATOM 980 C CA . ARG A 1 116 ? 13.072 3.258 12.886 1.00 74.38 116 ARG A CA 1
ATOM 981 C C . ARG A 1 116 ? 12.127 2.069 12.635 1.00 74.38 116 ARG A C 1
ATOM 983 O O . ARG A 1 116 ? 12.261 1.386 11.632 1.00 74.38 116 ARG A O 1
ATOM 990 N N . LYS A 1 117 ? 11.187 1.814 13.550 1.00 81.50 117 LYS A N 1
ATOM 991 C CA . LYS A 1 117 ? 10.284 0.650 13.509 1.00 81.50 117 LYS A CA 1
ATOM 992 C C . LYS A 1 117 ? 8.857 0.968 13.115 1.00 81.50 117 LYS A C 1
ATOM 994 O O . LYS A 1 117 ? 8.106 0.051 12.787 1.00 81.50 117 LYS A O 1
ATOM 999 N N . PHE A 1 118 ? 8.500 2.246 13.126 1.00 83.44 118 PHE A N 1
ATOM 1000 C CA . PHE A 1 118 ? 7.150 2.691 12.846 1.00 83.44 118 PHE A CA 1
ATOM 1001 C C . PHE A 1 118 ? 7.133 3.951 12.027 1.00 83.44 118 PHE A C 1
ATOM 1003 O O . PHE A 1 118 ? 7.841 4.905 12.333 1.00 83.44 118 PHE A O 1
ATOM 1010 N N . SER A 1 119 ? 6.185 4.017 11.108 1.00 86.06 119 SER A N 1
ATOM 1011 C CA . SER A 1 119 ? 5.732 5.301 10.604 1.00 86.06 119 SER A CA 1
ATOM 1012 C C . SER A 1 119 ? 4.245 5.446 10.850 1.00 86.06 119 SER A C 1
ATOM 1014 O O . SER A 1 119 ? 3.481 4.507 10.634 1.00 86.06 119 SER A O 1
ATOM 1016 N N . TYR A 1 120 ? 3.845 6.640 11.233 1.00 86.56 120 TYR A N 1
ATOM 1017 C CA . TYR A 1 120 ? 2.470 7.066 11.329 1.00 86.56 120 TYR A CA 1
ATOM 1018 C C . TYR A 1 120 ? 2.188 8.093 10.238 1.00 86.56 120 TYR A C 1
ATOM 1020 O O . TYR A 1 120 ? 3.002 8.983 9.985 1.00 86.56 120 TYR A O 1
ATOM 1028 N N . LYS A 1 121 ? 1.010 7.980 9.636 1.00 87.81 121 LYS A N 1
ATOM 1029 C CA . LYS A 1 121 ? 0.390 9.022 8.823 1.00 87.81 121 LYS A CA 1
ATOM 1030 C C . LYS A 1 121 ? -1.070 9.107 9.237 1.00 87.81 121 LYS A C 1
ATOM 1032 O O . LYS A 1 121 ? -1.781 8.126 9.077 1.00 87.81 121 LYS A O 1
ATOM 1037 N N . GLY A 1 122 ? -1.560 10.246 9.699 1.00 88.06 122 GLY A N 1
ATOM 1038 C CA . GLY A 1 122 ? -2.977 10.350 10.052 1.00 88.06 122 GLY A CA 1
ATOM 1039 C C . GLY A 1 122 ? -3.439 11.761 10.357 1.00 88.06 122 GLY A C 1
ATOM 1040 O O . GLY A 1 122 ? -2.647 12.697 10.343 1.00 88.06 122 GLY A O 1
ATOM 1041 N N . THR A 1 123 ? -4.727 11.919 10.633 1.00 88.38 123 THR A N 1
ATOM 1042 C CA . THR A 1 123 ? -5.358 13.228 10.873 1.00 88.38 123 THR A CA 1
ATOM 1043 C C . THR A 1 123 ? -5.205 13.732 12.312 1.00 88.38 123 THR A C 1
ATOM 1045 O O . THR A 1 123 ? -5.620 14.843 12.631 1.00 88.38 123 THR A O 1
ATOM 1048 N N . VAL A 1 124 ? -4.553 12.955 13.183 1.00 86.44 124 VAL A N 1
ATOM 1049 C CA . VAL A 1 124 ? -4.222 13.339 14.565 1.00 86.44 124 VAL A CA 1
ATOM 1050 C C . VAL A 1 124 ? -2.746 13.730 14.660 1.00 86.44 124 VAL A C 1
ATOM 1052 O O . VAL A 1 124 ? -1.871 12.946 14.305 1.00 86.44 124 VAL A O 1
ATOM 1055 N N . GLU A 1 125 ? -2.445 14.929 15.153 1.00 77.31 125 GLU A N 1
ATOM 1056 C CA . GLU A 1 125 ? -1.069 15.446 15.176 1.00 77.31 125 GLU A CA 1
ATOM 1057 C C . GLU A 1 125 ? -0.162 14.745 16.196 1.00 77.31 125 GLU A C 1
ATOM 1059 O O . GLU A 1 125 ? 0.953 14.333 15.880 1.00 77.31 125 GLU A O 1
ATOM 1064 N N . ASN A 1 126 ? -0.628 14.616 17.437 1.00 74.62 126 ASN A N 1
ATOM 1065 C CA . ASN A 1 126 ? 0.191 14.154 18.556 1.00 74.62 126 ASN A CA 1
ATOM 1066 C C . ASN A 1 126 ? -0.167 12.714 18.926 1.00 74.62 126 ASN A C 1
ATOM 1068 O O . ASN A 1 126 ? -0.654 12.438 20.025 1.00 74.62 126 ASN A O 1
ATOM 1072 N N . ILE A 1 127 ? 0.039 11.797 17.981 1.00 76.56 127 ILE A N 1
ATOM 1073 C CA . ILE A 1 127 ? -0.199 10.376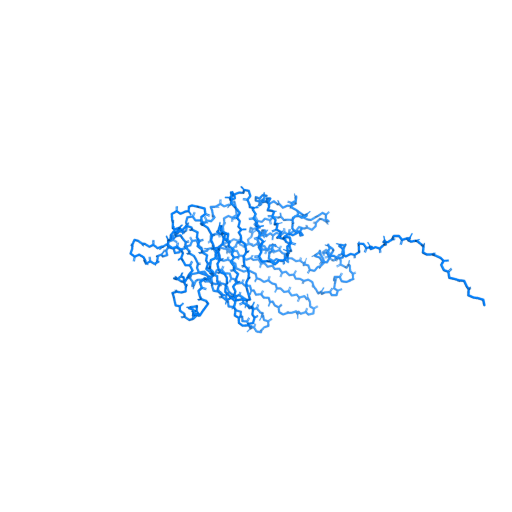 18.221 1.00 76.56 127 ILE A CA 1
ATOM 1074 C C . ILE A 1 127 ? 0.811 9.842 19.245 1.00 76.56 127 ILE A C 1
ATOM 1076 O O . ILE A 1 127 ? 2.010 10.119 19.177 1.00 76.56 127 ILE A O 1
ATOM 1080 N N . LYS A 1 128 ? 0.332 9.044 20.198 1.00 70.56 128 LYS A N 1
ATOM 1081 C CA . LYS A 1 128 ? 1.207 8.181 20.992 1.00 70.56 128 LYS A CA 1
ATOM 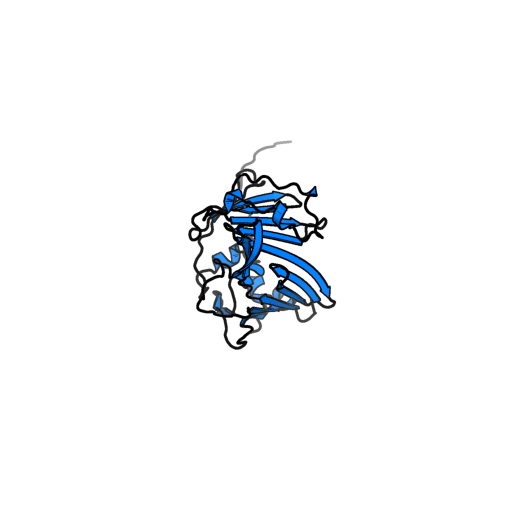1082 C C . LYS A 1 128 ? 1.332 6.866 20.243 1.00 70.56 128 LYS A C 1
ATOM 1084 O O . LYS A 1 128 ? 0.316 6.223 19.988 1.00 70.56 128 LYS A O 1
ATOM 1089 N N . PHE A 1 129 ? 2.553 6.479 19.878 1.00 69.19 129 PHE A N 1
ATOM 1090 C CA . PHE A 1 129 ? 2.765 5.147 19.323 1.00 69.19 129 PHE A CA 1
ATOM 1091 C C . PHE A 1 129 ? 2.354 4.108 20.372 1.00 69.19 129 PHE A C 1
ATOM 1093 O O . PHE A 1 129 ? 2.783 4.222 21.525 1.00 69.19 129 PHE A O 1
ATOM 1100 N N . PRO A 1 130 ? 1.514 3.128 20.008 1.00 66.12 130 PRO A N 1
ATOM 1101 C CA . PRO A 1 130 ? 1.263 2.004 20.888 1.00 66.12 130 PRO A CA 1
ATOM 1102 C C . PRO A 1 130 ? 2.565 1.225 21.110 1.00 66.12 130 PRO A C 1
ATOM 1104 O O . PRO A 1 130 ? 3.492 1.284 20.299 1.00 66.12 130 PRO A O 1
ATOM 1107 N N . ASP A 1 131 ? 2.651 0.535 22.242 1.00 66.69 131 ASP A N 1
ATOM 1108 C CA . ASP A 1 131 ? 3.884 -0.117 22.675 1.00 66.69 131 ASP A CA 1
ATOM 1109 C C . ASP A 1 131 ? 4.330 -1.195 21.667 1.00 66.69 131 ASP A C 1
ATOM 1111 O O . ASP A 1 131 ? 3.633 -2.189 21.453 1.00 66.69 131 ASP A O 1
ATOM 1115 N N . TYR A 1 132 ? 5.504 -0.998 21.049 1.00 59.72 132 TYR A N 1
ATOM 1116 C CA . TYR A 1 132 ? 6.072 -1.907 20.044 1.00 59.72 132 TYR A CA 1
ATOM 1117 C C . TYR A 1 132 ? 6.146 -3.345 20.534 1.00 59.72 132 TYR A C 1
ATOM 1119 O O . TYR A 1 132 ? 5.913 -4.268 19.760 1.00 59.72 132 TYR A O 1
ATOM 1127 N N . TYR A 1 133 ? 6.464 -3.542 21.816 1.00 60.47 133 TYR A N 1
ATOM 1128 C CA . TYR A 1 133 ? 6.642 -4.875 22.384 1.00 60.47 133 TYR A CA 1
ATOM 1129 C C . TYR A 1 133 ? 5.342 -5.689 22.408 1.00 60.47 133 TYR A C 1
ATOM 1131 O O . TYR A 1 133 ? 5.386 -6.906 22.573 1.00 60.47 133 TYR A O 1
ATOM 1139 N N . GLN A 1 134 ? 4.189 -5.043 22.214 1.00 68.12 134 GLN A N 1
ATOM 1140 C CA . GLN A 1 134 ? 2.899 -5.717 22.090 1.00 68.12 134 GLN A CA 1
ATOM 1141 C C . GLN A 1 134 ? 2.619 -6.183 20.658 1.00 68.12 134 GLN A C 1
ATOM 1143 O O . GLN A 1 134 ? 1.765 -7.049 20.457 1.00 68.12 134 GLN A O 1
ATOM 1148 N N . TYR A 1 135 ? 3.337 -5.650 19.662 1.00 69.50 135 TYR A N 1
ATOM 1149 C CA . TYR A 1 135 ? 3.223 -6.110 18.286 1.00 69.50 135 TYR A CA 1
ATOM 1150 C C . TYR A 1 135 ? 3.870 -7.487 18.144 1.00 69.50 135 TYR A C 1
ATOM 1152 O O . TYR A 1 135 ? 5.085 -7.652 18.251 1.00 69.50 135 TYR A O 1
ATOM 1160 N N . ASN A 1 136 ? 3.038 -8.485 17.859 1.00 71.56 136 ASN A N 1
ATOM 1161 C CA . ASN A 1 136 ? 3.488 -9.823 17.525 1.00 71.56 136 ASN A CA 1
ATOM 1162 C C . ASN A 1 136 ? 3.151 -10.098 16.050 1.00 71.56 136 ASN A C 1
ATOM 1164 O O . ASN A 1 136 ? 1.974 -10.263 15.724 1.00 71.56 136 ASN A O 1
ATOM 1168 N N . PRO A 1 137 ? 4.151 -10.228 15.159 1.00 65.69 137 PRO A N 1
ATOM 1169 C CA . PRO A 1 137 ? 3.916 -10.527 13.746 1.00 65.69 137 PRO A CA 1
ATOM 1170 C C . PRO A 1 137 ? 3.054 -11.778 13.503 1.00 65.69 137 PRO A C 1
ATOM 1172 O O . PRO A 1 137 ? 2.371 -11.858 12.488 1.00 65.69 137 PRO A O 1
ATOM 1175 N N . ALA A 1 138 ? 3.062 -12.746 14.427 1.00 66.56 138 ALA A N 1
ATOM 1176 C CA . ALA A 1 138 ? 2.277 -13.977 14.336 1.00 66.56 138 ALA A CA 1
ATOM 1177 C C . ALA A 1 138 ? 0.846 -13.857 14.906 1.00 66.56 138 ALA A C 1
ATOM 1179 O O . ALA A 1 138 ? 0.062 -14.802 14.808 1.00 66.56 138 ALA A O 1
ATOM 1180 N N . SER A 1 139 ? 0.490 -12.729 15.529 1.00 75.06 139 SER A N 1
ATOM 1181 C CA . SER A 1 139 ? -0.827 -12.532 16.138 1.00 75.06 139 SER A CA 1
ATOM 1182 C C . SER A 1 139 ? -1.891 -12.197 15.096 1.00 75.06 139 SER A C 1
ATOM 1184 O O . SER A 1 139 ? -1.754 -11.261 14.314 1.00 75.06 139 SER A O 1
ATOM 1186 N N . GLN A 1 140 ? -3.024 -12.898 15.159 1.00 68.88 140 GLN A N 1
ATOM 1187 C CA . GLN A 1 140 ? -4.218 -12.594 14.356 1.00 68.88 140 GLN A CA 1
ATOM 1188 C C . GLN A 1 140 ? -4.988 -11.353 14.845 1.00 68.88 140 GLN A C 1
ATOM 1190 O O . GLN A 1 140 ? -6.048 -11.039 14.314 1.00 68.88 140 GLN A O 1
ATOM 1195 N N . LYS A 1 141 ? -4.510 -10.682 15.900 1.00 75.44 141 LYS A N 1
ATOM 1196 C CA . LYS A 1 141 ? -5.202 -9.559 16.551 1.00 75.44 141 LYS A CA 1
ATOM 1197 C C . LYS A 1 141 ? -4.359 -8.282 16.590 1.00 75.44 141 LYS A C 1
ATOM 1199 O O . LYS A 1 141 ? -4.541 -7.464 17.489 1.00 75.44 141 LYS A O 1
ATOM 1204 N N . ASN A 1 142 ? -3.438 -8.107 15.641 1.00 76.94 142 ASN A N 1
ATOM 1205 C CA . ASN A 1 142 ? -2.572 -6.924 15.578 1.00 76.94 142 ASN A CA 1
ATOM 1206 C C . ASN A 1 142 ? -3.367 -5.619 15.470 1.00 76.94 142 ASN A C 1
ATOM 1208 O O . ASN A 1 142 ? -2.973 -4.622 16.072 1.00 76.94 142 ASN A O 1
ATOM 1212 N N . TYR A 1 143 ? -4.523 -5.638 14.803 1.00 79.25 143 TYR A N 1
ATOM 1213 C CA . TYR A 1 143 ? -5.433 -4.494 14.760 1.00 79.25 143 TYR A CA 1
ATOM 1214 C C . TYR A 1 143 ? -5.797 -3.926 16.146 1.00 79.25 143 TYR A C 1
ATOM 1216 O O . TYR A 1 143 ? -5.935 -2.713 16.265 1.00 79.25 143 TYR A O 1
ATOM 1224 N N . LEU A 1 144 ? -5.899 -4.741 17.209 1.00 82.44 144 LEU A N 1
ATOM 1225 C CA . LEU A 1 144 ? -6.291 -4.265 18.550 1.00 82.44 144 LEU A CA 1
ATOM 1226 C C . LEU A 1 144 ? -5.302 -3.259 19.151 1.00 82.44 144 LEU A C 1
ATOM 1228 O O . LEU A 1 144 ? -5.684 -2.472 20.010 1.00 82.44 144 LEU A O 1
ATOM 1232 N N . ILE A 1 145 ? -4.047 -3.295 18.709 1.00 84.62 145 ILE A N 1
ATOM 1233 C CA . ILE A 1 145 ? -2.979 -2.409 19.181 1.00 84.62 145 ILE A CA 1
ATOM 1234 C C . ILE A 1 145 ? -3.155 -0.998 18.604 1.00 84.62 145 ILE A C 1
ATOM 1236 O O . ILE A 1 145 ? -2.830 -0.008 19.255 1.00 84.62 145 ILE A O 1
ATOM 1240 N N . PHE A 1 146 ? -3.661 -0.909 17.373 1.00 88.19 146 PHE A N 1
ATOM 1241 C CA . PHE A 1 146 ? -3.712 0.328 16.594 1.00 88.19 146 PHE A CA 1
ATOM 1242 C C . PHE A 1 146 ? -5.117 0.923 16.491 1.00 88.19 146 PHE A C 1
ATOM 1244 O O . PHE A 1 146 ? -5.257 2.120 16.245 1.00 88.19 146 PHE A O 1
ATOM 1251 N N . TYR A 1 147 ? -6.148 0.097 16.664 1.00 90.44 147 TYR A N 1
ATOM 1252 C CA . TYR A 1 147 ? -7.532 0.503 16.500 1.00 90.44 147 TYR A CA 1
ATOM 1253 C C . TYR A 1 147 ? -7.950 1.514 17.570 1.00 90.44 147 TYR A C 1
ATOM 1255 O O . TYR A 1 147 ? -7.938 1.231 18.769 1.00 90.44 147 TYR A O 1
ATOM 1263 N N . SER A 1 148 ? -8.385 2.692 17.129 1.00 90.81 148 SER A N 1
ATOM 1264 C CA . SER A 1 148 ? -8.896 3.737 18.006 1.00 90.81 148 SER A CA 1
ATOM 1265 C C . SER A 1 148 ? -10.415 3.667 18.097 1.00 90.81 148 SER A C 1
ATOM 1267 O O . SER A 1 148 ? -11.134 4.151 17.222 1.00 90.81 148 SER A O 1
ATOM 1269 N N . LYS A 1 149 ? -10.912 3.091 19.197 1.00 89.94 149 LYS A N 1
ATOM 1270 C CA . LYS A 1 149 ? -12.352 3.026 19.486 1.00 89.94 149 LYS A CA 1
ATOM 1271 C C . LYS A 1 149 ? -12.976 4.412 19.687 1.00 89.94 149 LYS A C 1
ATOM 1273 O O . LYS A 1 149 ? -14.105 4.654 19.282 1.00 89.94 149 LYS A O 1
ATOM 1278 N N . GLU A 1 150 ? -12.235 5.343 20.283 1.00 91.31 150 GLU A N 1
ATOM 1279 C CA . GLU A 1 150 ? -12.709 6.710 20.550 1.00 91.31 150 GLU A CA 1
ATOM 1280 C C . GLU A 1 150 ? -12.993 7.507 19.265 1.00 91.31 150 GLU A C 1
ATOM 1282 O O . GLU A 1 150 ? -13.745 8.479 19.293 1.00 91.31 150 GLU A O 1
ATOM 1287 N N . GLN A 1 151 ? -12.416 7.087 18.135 1.00 91.75 151 GLN A N 1
ATOM 1288 C CA . GLN A 1 151 ? -12.498 7.790 16.856 1.00 91.75 151 GLN A CA 1
ATOM 1289 C C . GLN A 1 151 ? -13.494 7.163 15.865 1.00 91.75 151 GLN A C 1
ATOM 1291 O O . GLN A 1 151 ? -13.648 7.671 14.756 1.00 91.75 151 GLN A O 1
ATOM 1296 N N . GLU A 1 152 ? -14.224 6.114 16.260 1.00 90.69 152 GLU A N 1
ATOM 1297 C CA . GLU A 1 152 ? -15.186 5.396 15.402 1.00 90.69 152 GLU A CA 1
ATOM 1298 C C . GLU A 1 152 ? -16.228 6.307 14.738 1.00 90.69 152 GLU A C 1
ATOM 1300 O O . GLU A 1 152 ? -16.640 6.057 13.607 1.00 90.69 152 GLU A O 1
ATOM 1305 N N . ASN A 1 153 ? -16.639 7.373 15.431 1.00 90.56 153 ASN A N 1
ATOM 1306 C CA . ASN A 1 153 ? -17.682 8.299 14.978 1.00 90.56 153 ASN A CA 1
ATOM 1307 C C . ASN A 1 153 ? -17.128 9.597 14.366 1.00 90.56 153 ASN A C 1
ATOM 1309 O O . ASN A 1 153 ? -17.900 10.474 13.971 1.00 90.56 153 ASN A O 1
ATOM 1313 N N . ASN A 1 154 ? -15.805 9.755 14.305 1.00 91.31 154 ASN A N 1
ATOM 1314 C CA . ASN A 1 154 ? -15.179 10.946 13.749 1.00 91.31 154 ASN A CA 1
ATOM 1315 C C . ASN A 1 154 ? -14.996 10.790 12.235 1.00 91.31 154 ASN A C 1
ATOM 1317 O O . ASN A 1 154 ? -14.057 10.141 11.786 1.00 91.31 154 ASN A O 1
ATOM 1321 N N . LYS A 1 155 ? -15.857 11.454 11.454 1.00 89.00 155 LYS A N 1
ATOM 1322 C CA . LYS A 1 155 ? -15.861 11.418 9.976 1.00 89.00 155 LYS A CA 1
ATOM 1323 C C . LYS A 1 155 ? -14.567 11.890 9.306 1.00 89.00 155 LYS A C 1
ATOM 1325 O O . LYS A 1 155 ? -14.341 11.591 8.139 1.00 89.00 155 LYS A O 1
ATOM 1330 N N . SER A 1 156 ? -13.731 12.629 10.026 1.00 88.25 156 SER A N 1
ATOM 1331 C CA . SER A 1 156 ? -12.432 13.108 9.542 1.00 88.25 156 SER A CA 1
ATOM 1332 C C . SER A 1 156 ? -11.268 12.290 10.102 1.00 88.25 156 SER A C 1
ATOM 1334 O O . SER A 1 156 ? -10.106 12.648 9.911 1.00 88.25 156 SER A O 1
ATOM 1336 N N . TYR A 1 157 ? -11.544 11.206 10.830 1.00 90.69 157 TYR A N 1
ATOM 1337 C CA . TYR A 1 157 ? -10.501 10.345 11.356 1.00 90.69 157 TYR A CA 1
ATOM 1338 C C . TYR A 1 157 ? -9.981 9.397 10.287 1.00 90.69 157 TYR A C 1
ATOM 1340 O O . TYR A 1 157 ? -10.721 8.563 9.762 1.00 90.69 157 TYR A O 1
ATOM 1348 N N . GLU A 1 158 ? -8.684 9.493 10.020 1.00 92.50 158 GLU A N 1
ATOM 1349 C CA . GLU A 1 158 ? -7.964 8.533 9.205 1.00 92.50 158 GLU A CA 1
ATOM 1350 C C . GLU A 1 158 ? -6.537 8.377 9.714 1.00 92.50 158 GLU A C 1
ATOM 1352 O O . GLU A 1 158 ? -5.858 9.358 10.024 1.00 92.50 158 GLU A O 1
ATOM 1357 N N . VAL A 1 159 ? -6.074 7.135 9.780 1.00 91.75 159 VAL A N 1
ATOM 1358 C CA . VAL A 1 159 ? -4.745 6.792 10.266 1.00 91.75 159 VAL A CA 1
ATOM 1359 C C . VAL A 1 159 ? -4.178 5.592 9.529 1.00 91.75 159 VAL A C 1
ATOM 1361 O O . VAL A 1 159 ? -4.862 4.605 9.287 1.00 91.75 159 VAL A O 1
ATOM 1364 N N . PHE A 1 160 ? -2.884 5.661 9.263 1.00 92.12 160 PHE A N 1
ATOM 1365 C CA . PHE A 1 160 ? -2.032 4.575 8.835 1.00 92.12 160 PHE A CA 1
ATOM 1366 C C . PHE A 1 160 ? -0.924 4.394 9.869 1.00 92.12 160 PHE A C 1
ATOM 1368 O O . PHE A 1 160 ? -0.173 5.332 10.154 1.00 92.12 160 PHE A O 1
ATOM 1375 N N . PHE A 1 161 ? -0.790 3.179 10.385 1.00 91.00 161 PHE A N 1
ATOM 1376 C CA . PHE A 1 161 ? 0.385 2.734 11.121 1.00 91.00 161 PHE A CA 1
ATOM 1377 C C . PHE A 1 161 ? 1.128 1.715 10.272 1.00 91.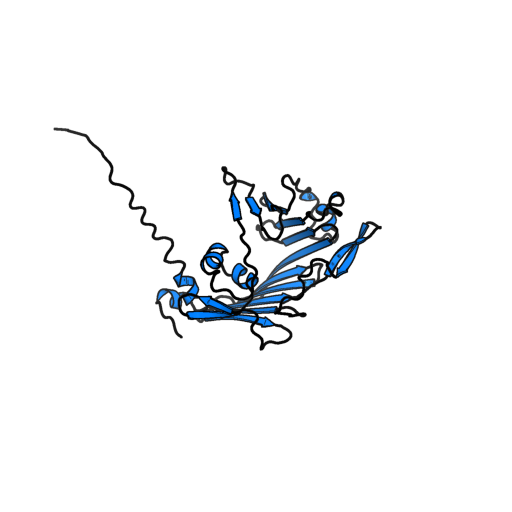00 161 PHE A C 1
ATOM 1379 O O . PHE A 1 161 ? 0.571 0.682 9.922 1.00 91.00 161 PHE A O 1
ATOM 1386 N N . ASN A 1 162 ? 2.386 1.994 9.964 1.00 89.88 162 ASN A N 1
ATOM 1387 C CA . ASN A 1 162 ? 3.272 1.093 9.240 1.00 89.88 162 ASN A CA 1
ATOM 1388 C C . ASN A 1 162 ? 4.315 0.538 10.203 1.00 89.88 162 ASN A C 1
ATOM 1390 O O . ASN A 1 162 ? 4.876 1.300 10.991 1.00 89.88 162 ASN A O 1
ATOM 1394 N N . VAL A 1 163 ? 4.591 -0.757 10.107 1.00 89.31 163 VAL A N 1
ATOM 1395 C CA . VAL A 1 163 ? 5.527 -1.485 10.966 1.00 89.31 163 VAL A CA 1
ATOM 1396 C C . VAL A 1 163 ? 6.630 -2.097 10.117 1.00 89.31 163 VAL A C 1
ATOM 1398 O O . VAL A 1 163 ? 6.357 -2.752 9.107 1.00 89.31 163 VAL A O 1
ATOM 1401 N N . PHE A 1 164 ? 7.873 -1.909 10.556 1.00 86.81 164 PHE A N 1
ATOM 1402 C CA . PHE A 1 164 ? 9.071 -2.342 9.843 1.00 86.81 164 PHE A CA 1
ATOM 1403 C C . PHE A 1 164 ? 9.837 -3.418 10.626 1.00 86.81 164 PHE A C 1
ATOM 1405 O O . PHE A 1 164 ? 9.894 -3.389 11.858 1.00 86.81 164 PHE A O 1
ATOM 1412 N N . ASN A 1 165 ? 10.444 -4.375 9.921 1.00 86.12 165 ASN A N 1
ATOM 1413 C CA . ASN A 1 165 ? 11.291 -5.406 10.530 1.00 86.12 165 ASN A CA 1
ATOM 1414 C C . ASN A 1 165 ? 12.703 -4.878 10.876 1.00 86.12 165 ASN A C 1
ATOM 1416 O O . ASN A 1 165 ? 12.983 -3.684 10.795 1.00 86.12 165 ASN A O 1
ATOM 1420 N N . ASP A 1 166 ? 13.606 -5.743 11.356 1.00 85.06 166 ASP A N 1
ATOM 1421 C CA . ASP A 1 166 ? 15.001 -5.382 11.706 1.00 85.06 166 ASP A CA 1
ATOM 1422 C C . ASP A 1 166 ? 15.868 -4.968 10.516 1.00 85.06 166 ASP A C 1
ATOM 1424 O O . ASP A 1 166 ? 16.879 -4.294 10.706 1.00 85.06 166 ASP A O 1
ATOM 1428 N N . SER A 1 167 ? 15.430 -5.298 9.305 1.00 87.25 167 SER A N 1
ATOM 1429 C CA . SER A 1 167 ? 16.047 -4.899 8.042 1.00 87.25 167 SER A CA 1
ATOM 1430 C C . SER A 1 167 ? 15.382 -3.663 7.423 1.00 87.25 167 SER A C 1
ATOM 1432 O O . SER A 1 167 ? 15.552 -3.418 6.232 1.00 87.25 167 SER A O 1
ATOM 1434 N N . ASP A 1 168 ? 14.602 -2.912 8.210 1.00 84.12 168 ASP A N 1
ATOM 1435 C CA . ASP A 1 168 ? 13.856 -1.718 7.793 1.00 84.12 168 ASP A CA 1
ATOM 1436 C C . ASP A 1 168 ? 12.878 -1.973 6.618 1.00 84.12 168 ASP A C 1
ATOM 1438 O O . ASP A 1 168 ? 12.485 -1.059 5.892 1.00 84.12 168 ASP A O 1
ATOM 1442 N N . GLN A 1 169 ? 12.435 -3.223 6.431 1.00 87.19 169 GLN A N 1
ATOM 1443 C CA . GLN A 1 169 ? 11.416 -3.582 5.442 1.00 87.19 169 GLN A CA 1
ATOM 1444 C C . GLN A 1 169 ? 10.021 -3.443 6.048 1.00 87.19 169 GLN A C 1
ATOM 1446 O O . GLN A 1 169 ? 9.765 -3.929 7.151 1.00 87.19 169 GLN A O 1
ATOM 1451 N N . LEU A 1 170 ? 9.102 -2.825 5.303 1.00 88.12 170 LEU A N 1
ATOM 1452 C CA . LEU A 1 170 ? 7.689 -2.749 5.667 1.00 88.12 170 LEU A CA 1
ATOM 1453 C C . LEU A 1 170 ? 7.095 -4.160 5.684 1.00 88.12 170 LEU A C 1
ATOM 1455 O O . LEU A 1 170 ? 7.145 -4.852 4.671 1.00 88.12 170 LEU A O 1
ATOM 1459 N N . ILE A 1 171 ? 6.529 -4.572 6.819 1.00 90.81 171 ILE A N 1
ATOM 1460 C CA . ILE A 1 171 ? 5.933 -5.907 6.994 1.00 90.81 171 ILE A CA 1
ATOM 1461 C C . ILE A 1 171 ? 4.431 -5.859 7.260 1.00 90.81 171 ILE A C 1
ATOM 1463 O O . ILE A 1 171 ? 3.721 -6.816 6.946 1.00 90.81 171 ILE A O 1
ATOM 1467 N N . TYR A 1 172 ? 3.935 -4.749 7.804 1.00 91.50 172 TYR A N 1
ATOM 1468 C CA . TYR A 1 172 ? 2.530 -4.597 8.152 1.00 91.50 172 TYR A CA 1
ATOM 1469 C C . TYR A 1 172 ? 2.094 -3.134 8.098 1.00 91.50 172 TYR A C 1
ATOM 1471 O O . TYR A 1 172 ? 2.821 -2.250 8.549 1.00 91.50 172 TYR A O 1
ATOM 1479 N N . THR A 1 173 ? 0.887 -2.896 7.593 1.00 92.75 173 THR A N 1
ATOM 1480 C CA . THR A 1 173 ? 0.199 -1.609 7.677 1.00 92.75 173 THR A CA 1
ATOM 1481 C C . THR A 1 173 ? -1.195 -1.822 8.241 1.00 92.75 173 THR A C 1
ATOM 1483 O O . THR A 1 173 ? -1.970 -2.608 7.705 1.00 92.75 173 THR A O 1
ATOM 1486 N N . PHE A 1 174 ? -1.540 -1.081 9.285 1.00 93.50 174 PHE A N 1
ATOM 1487 C CA . PHE A 1 174 ? -2.913 -0.923 9.741 1.00 93.50 174 PHE A CA 1
ATOM 1488 C C . PHE A 1 174 ? -3.455 0.407 9.231 1.00 93.50 174 PHE A C 1
ATOM 1490 O O . PHE A 1 174 ? -2.821 1.443 9.426 1.00 93.50 174 PHE A O 1
ATOM 1497 N N . HIS A 1 175 ? -4.623 0.381 8.603 1.00 94.56 175 HIS A N 1
ATOM 1498 C CA . HIS A 1 175 ? -5.333 1.565 8.136 1.00 94.56 175 HIS A CA 1
ATOM 1499 C C . HIS A 1 175 ? -6.706 1.602 8.789 1.00 94.56 175 HIS A C 1
ATOM 1501 O O . HIS A 1 175 ? -7.469 0.660 8.624 1.00 94.56 175 HIS A O 1
ATOM 1507 N N . GLN A 1 176 ? -7.033 2.674 9.504 1.00 94.00 176 GLN A N 1
ATOM 1508 C CA . GLN A 1 176 ? -8.384 2.914 10.008 1.00 94.00 176 GLN A CA 1
ATOM 1509 C C . GLN A 1 176 ? -8.904 4.234 9.460 1.00 94.00 176 GLN A C 1
ATOM 1511 O O . GLN A 1 176 ? -8.186 5.234 9.436 1.00 94.00 176 GLN A O 1
ATOM 1516 N N . ARG A 1 177 ? -10.173 4.234 9.062 1.00 92.75 177 ARG A N 1
ATOM 1517 C CA . ARG A 1 177 ? -10.940 5.421 8.714 1.00 92.75 177 ARG A CA 1
ATOM 1518 C C . ARG A 1 177 ? -12.320 5.310 9.352 1.00 92.75 177 ARG A C 1
ATOM 1520 O O . ARG A 1 177 ? -13.079 4.396 9.033 1.00 92.75 177 ARG A O 1
ATOM 1527 N N . GLU A 1 178 ? -12.650 6.234 10.250 1.00 92.19 178 GLU A N 1
ATOM 1528 C CA . GLU A 1 178 ? -13.822 6.107 11.131 1.00 92.19 178 GLU A CA 1
ATOM 1529 C C . GLU A 1 178 ? -13.838 4.731 11.844 1.00 92.19 178 GLU A C 1
ATOM 1531 O O . GLU A 1 178 ? -12.864 4.343 12.488 1.00 92.19 178 GLU A O 1
ATOM 1536 N N . ASN A 1 179 ? -14.929 3.976 11.712 1.00 93.38 179 ASN A N 1
ATOM 1537 C CA . ASN A 1 179 ? -15.111 2.616 12.216 1.00 93.38 179 ASN A CA 1
ATOM 1538 C C . ASN A 1 179 ? -14.710 1.507 11.220 1.00 93.38 179 ASN A C 1
ATOM 1540 O O . ASN A 1 179 ? -14.898 0.326 11.523 1.00 93.38 179 ASN A O 1
ATOM 1544 N N . GLU A 1 180 ? -14.213 1.864 10.032 1.00 94.94 180 GLU A N 1
ATOM 1545 C CA . GLU A 1 180 ? -13.679 0.916 9.054 1.00 94.94 180 GLU A CA 1
ATOM 1546 C C . GLU A 1 180 ? -12.174 0.770 9.235 1.00 94.94 180 GLU A C 1
ATOM 1548 O O . GLU A 1 180 ? -11.464 1.758 9.428 1.00 94.94 180 GLU A O 1
ATOM 1553 N N . PHE A 1 181 ? -11.666 -0.454 9.136 1.00 95.12 181 PHE A N 1
ATOM 1554 C CA . PHE A 1 181 ? -10.232 -0.683 9.110 1.00 95.12 181 PHE A CA 1
ATOM 1555 C C . PHE A 1 181 ? -9.826 -1.803 8.157 1.00 95.12 181 PHE A C 1
ATOM 1557 O O . PHE A 1 181 ? -10.606 -2.695 7.815 1.00 95.12 181 PHE A O 1
ATOM 1564 N N . ASP A 1 182 ? -8.573 -1.738 7.735 1.00 95.25 182 ASP A N 1
ATOM 1565 C CA . ASP A 1 182 ? -7.917 -2.686 6.859 1.00 95.25 182 ASP A CA 1
ATOM 1566 C C . ASP A 1 182 ? -6.522 -3.014 7.393 1.00 95.25 182 ASP A C 1
ATOM 1568 O O . ASP A 1 182 ? -5.778 -2.148 7.857 1.00 95.25 182 ASP A O 1
ATOM 1572 N N . GLU A 1 183 ? -6.158 -4.284 7.291 1.00 93.62 183 GLU A N 1
ATOM 1573 C CA . GLU A 1 183 ? -4.824 -4.783 7.598 1.00 93.62 183 GLU A CA 1
ATOM 1574 C C . GLU A 1 183 ? -4.121 -5.142 6.291 1.00 93.62 183 GLU A C 1
ATOM 1576 O O . GLU A 1 183 ? -4.676 -5.865 5.462 1.00 93.62 183 GLU A O 1
ATOM 1581 N N . TYR A 1 184 ? -2.890 -4.674 6.113 1.00 93.50 184 TYR A N 1
ATOM 1582 C CA . TYR A 1 184 ? -2.048 -5.018 4.976 1.00 93.50 184 TYR A CA 1
ATOM 1583 C C . TYR A 1 184 ? -0.799 -5.743 5.462 1.00 93.50 184 TYR A C 1
ATOM 1585 O O . TYR A 1 184 ? -0.077 -5.212 6.299 1.00 93.50 184 TYR A O 1
ATOM 1593 N N . THR A 1 185 ? -0.512 -6.928 4.926 1.00 93.12 185 THR A N 1
ATOM 1594 C CA . THR A 1 185 ? 0.752 -7.638 5.180 1.00 93.12 185 THR A CA 1
ATOM 1595 C C . THR A 1 185 ? 1.605 -7.676 3.926 1.00 93.12 185 THR A C 1
ATOM 1597 O O . THR A 1 185 ? 1.097 -7.824 2.811 1.00 93.12 185 THR A O 1
ATOM 1600 N N . PHE A 1 186 ? 2.915 -7.549 4.111 1.00 92.50 186 PHE A N 1
ATOM 1601 C CA . PHE A 1 186 ? 3.881 -7.449 3.026 1.00 92.50 186 PHE A CA 1
ATOM 1602 C C . PHE A 1 186 ? 4.823 -8.645 3.076 1.00 92.50 186 PHE A C 1
ATOM 1604 O O . PHE A 1 186 ? 5.388 -8.973 4.116 1.00 92.50 186 PHE A O 1
ATOM 1611 N N . HIS A 1 187 ? 4.981 -9.303 1.933 1.00 91.69 187 HIS A N 1
ATOM 1612 C CA . HIS A 1 187 ? 5.846 -10.462 1.782 1.00 91.69 187 HIS A CA 1
ATOM 1613 C C . HIS A 1 187 ? 6.768 -10.254 0.593 1.00 91.69 187 HIS A C 1
ATOM 1615 O O . HIS A 1 187 ? 6.307 -10.028 -0.528 1.00 91.69 187 HIS A O 1
ATOM 1621 N N . GLU A 1 188 ? 8.065 -10.369 0.836 1.00 89.25 188 GLU A N 1
ATOM 1622 C CA . GLU A 1 188 ? 9.088 -10.326 -0.197 1.00 89.25 188 GLU A CA 1
ATOM 1623 C C . GLU A 1 188 ? 9.704 -11.714 -0.337 1.00 89.25 188 GLU A C 1
ATOM 1625 O O . GLU A 1 188 ? 10.019 -12.367 0.657 1.00 89.25 188 GLU A O 1
ATOM 1630 N N . ALA A 1 189 ? 9.837 -12.179 -1.574 1.00 87.31 189 ALA A N 1
ATOM 1631 C CA . ALA A 1 189 ? 10.454 -13.455 -1.885 1.00 87.31 189 ALA A CA 1
ATOM 1632 C C . ALA A 1 189 ? 11.353 -13.314 -3.112 1.00 87.31 189 ALA A C 1
ATOM 1634 O O . ALA A 1 189 ? 10.987 -12.685 -4.112 1.00 87.31 189 ALA A O 1
ATOM 1635 N N . GLU A 1 190 ? 12.519 -13.945 -3.044 1.00 83.50 190 GLU A N 1
ATOM 1636 C CA . GLU A 1 190 ? 13.305 -14.246 -4.231 1.00 83.50 190 GLU A CA 1
ATOM 1637 C C . GLU A 1 190 ? 12.790 -15.553 -4.836 1.00 83.50 190 GLU A C 1
ATOM 1639 O O . GLU A 1 190 ? 12.742 -16.582 -4.170 1.00 83.50 190 GLU A O 1
ATOM 1644 N N . ASP A 1 191 ? 12.389 -15.502 -6.099 1.00 72.69 191 ASP A N 1
ATOM 1645 C CA . ASP A 1 191 ? 11.862 -16.634 -6.861 1.00 72.69 191 ASP A CA 1
ATOM 1646 C C . ASP A 1 191 ? 12.608 -16.666 -8.193 1.00 72.69 191 ASP A C 1
ATOM 1648 O O . ASP A 1 191 ? 12.108 -16.195 -9.219 1.00 72.69 191 ASP A O 1
ATOM 1652 N N . GLY A 1 192 ? 13.884 -17.070 -8.131 1.00 69.62 192 GLY A N 1
ATOM 1653 C CA . GLY A 1 192 ? 14.837 -16.965 -9.235 1.00 69.62 192 GLY A CA 1
ATOM 1654 C C . GLY A 1 192 ? 14.222 -17.435 -10.561 1.00 69.62 192 GLY A C 1
ATOM 1655 O O . GLY A 1 192 ? 13.765 -18.573 -10.637 1.00 69.62 192 GLY A O 1
ATOM 1656 N N . PRO A 1 193 ? 14.183 -16.589 -11.613 1.00 76.50 193 PRO A N 1
ATOM 1657 C CA . PRO A 1 193 ? 14.950 -15.354 -11.831 1.00 76.50 193 PRO A CA 1
ATOM 1658 C C . PRO A 1 193 ? 14.208 -14.043 -11.489 1.00 76.50 193 PRO A C 1
ATOM 1660 O O . PRO A 1 193 ? 14.530 -12.980 -12.027 1.00 76.50 193 PRO A O 1
ATOM 1663 N N . PHE A 1 194 ? 13.193 -14.096 -10.635 1.00 80.69 194 PHE A N 1
ATOM 1664 C CA . PHE A 1 194 ? 12.364 -12.957 -10.265 1.00 80.69 194 PHE A CA 1
ATOM 1665 C C . PHE A 1 194 ? 12.565 -12.558 -8.809 1.00 80.69 194 PHE A C 1
ATOM 1667 O O . PHE A 1 194 ? 12.883 -13.363 -7.937 1.00 80.69 194 PHE A O 1
ATOM 1674 N N . TYR A 1 195 ? 12.312 -11.287 -8.552 1.00 86.38 195 TYR A N 1
ATOM 1675 C CA . TYR A 1 195 ? 11.999 -10.801 -7.226 1.00 86.38 195 TYR A CA 1
ATOM 1676 C C . TYR A 1 195 ? 10.504 -10.486 -7.169 1.00 86.38 195 TYR A C 1
ATOM 1678 O O . TYR A 1 195 ? 9.950 -9.877 -8.094 1.00 86.38 195 TYR A O 1
ATOM 1686 N N . LYS A 1 196 ? 9.843 -10.938 -6.105 1.00 90.25 196 LYS A N 1
ATOM 1687 C CA . LYS A 1 196 ? 8.398 -10.837 -5.932 1.00 90.25 196 LYS A CA 1
ATOM 1688 C C . LYS A 1 196 ? 8.073 -10.128 -4.622 1.00 90.25 196 LYS A C 1
ATOM 1690 O O . LYS A 1 196 ? 8.453 -10.607 -3.559 1.00 90.25 196 LYS A O 1
ATOM 1695 N N . LYS A 1 197 ? 7.298 -9.041 -4.692 1.00 91.38 197 LYS A N 1
ATOM 1696 C CA . LYS A 1 197 ? 6.615 -8.464 -3.523 1.00 91.38 197 LYS A CA 1
ATOM 1697 C C . LYS A 1 197 ? 5.129 -8.765 -3.608 1.00 91.38 197 LYS A C 1
ATOM 1699 O O . LYS A 1 197 ? 4.522 -8.560 -4.653 1.00 91.38 197 LYS A O 1
ATOM 1704 N N . SER A 1 198 ? 4.539 -9.234 -2.521 1.00 94.31 198 SER A N 1
ATOM 1705 C CA . SER A 1 198 ? 3.101 -9.480 -2.405 1.00 94.31 198 SER A CA 1
ATOM 1706 C C . SER A 1 198 ? 2.548 -8.681 -1.236 1.00 94.31 198 SER A C 1
ATOM 1708 O O . SER A 1 198 ? 3.137 -8.675 -0.158 1.00 94.31 198 SER A O 1
ATOM 1710 N N . VAL A 1 199 ? 1.411 -8.035 -1.451 1.00 94.50 199 VAL A N 1
ATOM 1711 C CA . VAL A 1 199 ? 0.667 -7.290 -0.439 1.00 94.50 199 VAL A CA 1
ATOM 1712 C C . VAL A 1 199 ? -0.683 -7.964 -0.270 1.00 94.50 199 VAL A C 1
ATOM 1714 O O . VAL A 1 199 ? -1.389 -8.169 -1.259 1.00 94.50 199 VAL A O 1
ATOM 1717 N N . TYR A 1 200 ? -1.060 -8.298 0.959 1.00 94.31 200 TYR A N 1
ATOM 1718 C CA . TYR A 1 200 ? -2.356 -8.897 1.270 1.00 94.31 200 TYR A CA 1
ATOM 1719 C C . TYR A 1 200 ? -3.188 -7.921 2.086 1.00 94.31 200 TYR A C 1
ATOM 1721 O O . TYR A 1 200 ? -2.746 -7.521 3.150 1.00 94.31 200 TYR A O 1
ATOM 1729 N N . LYS A 1 201 ? -4.392 -7.586 1.621 1.00 94.44 201 LYS A N 1
ATOM 1730 C CA . LYS A 1 201 ? -5.389 -6.801 2.357 1.00 94.44 201 LYS A CA 1
ATOM 1731 C C . LYS A 1 201 ? -6.356 -7.753 3.053 1.00 94.44 201 LYS A C 1
ATOM 1733 O O . LYS A 1 201 ? -7.001 -8.561 2.380 1.00 94.44 201 LYS A O 1
ATOM 1738 N N . ASN A 1 202 ? -6.470 -7.675 4.374 1.00 93.19 202 ASN A N 1
ATOM 1739 C CA . ASN A 1 202 ? -7.329 -8.532 5.201 1.00 93.19 202 ASN A CA 1
ATOM 1740 C C . ASN A 1 202 ? -7.129 -10.027 4.884 1.00 93.19 202 ASN A C 1
ATOM 1742 O O . ASN A 1 202 ? -8.087 -10.779 4.690 1.00 93.19 202 ASN A O 1
ATOM 1746 N N . GLY A 1 203 ? -5.865 -10.437 4.723 1.00 90.44 203 GLY A N 1
ATOM 1747 C CA . GLY A 1 203 ? -5.474 -11.810 4.381 1.00 90.44 203 GLY A CA 1
ATOM 1748 C C . GLY A 1 203 ? -5.712 -12.230 2.923 1.00 90.44 203 GLY A C 1
ATOM 1749 O O . GLY A 1 203 ? -5.441 -13.374 2.567 1.00 90.44 203 GLY A O 1
ATOM 1750 N N . LYS A 1 204 ? -6.199 -11.340 2.048 1.00 93.06 204 LYS A N 1
ATOM 1751 C CA . LYS A 1 204 ? -6.413 -11.617 0.618 1.00 93.06 204 LYS A CA 1
ATOM 1752 C C . LYS A 1 204 ? -5.397 -10.879 -0.237 1.00 93.06 204 LYS A C 1
ATOM 1754 O O . LYS A 1 204 ? -5.144 -9.704 -0.001 1.00 93.06 204 LYS A O 1
ATOM 1759 N N . LEU A 1 205 ? -4.848 -11.543 -1.254 1.00 94.69 205 LEU A N 1
ATOM 1760 C CA . LEU A 1 205 ? -3.865 -10.937 -2.154 1.00 94.69 205 LEU A CA 1
ATOM 1761 C C . LEU A 1 205 ? -4.447 -9.671 -2.803 1.00 94.69 205 LEU A C 1
ATOM 1763 O O . LEU A 1 205 ? -5.416 -9.738 -3.558 1.00 94.69 205 LEU A O 1
ATOM 1767 N N . PHE A 1 206 ? -3.853 -8.528 -2.479 1.00 93.62 206 PHE A N 1
ATOM 1768 C CA . PHE A 1 206 ? -4.273 -7.200 -2.910 1.00 93.62 206 PHE A CA 1
ATOM 1769 C C . PHE A 1 206 ? -3.398 -6.667 -4.034 1.00 93.62 206 PHE A C 1
ATOM 1771 O O . PHE A 1 206 ? -3.914 -6.133 -5.009 1.00 93.62 206 PHE A O 1
ATOM 1778 N N . SER A 1 207 ? -2.084 -6.836 -3.927 1.00 92.81 207 SER A N 1
ATOM 1779 C CA . SER A 1 207 ? -1.156 -6.445 -4.980 1.00 92.81 207 SER A CA 1
ATOM 1780 C C . SER A 1 207 ? 0.011 -7.416 -5.057 1.00 92.81 207 SER A C 1
ATOM 1782 O O . SER A 1 207 ? 0.423 -7.995 -4.056 1.00 92.81 207 SER A O 1
ATOM 1784 N N . GLU A 1 208 ? 0.539 -7.610 -6.253 1.00 93.38 208 GLU A N 1
ATOM 1785 C CA . GLU A 1 208 ? 1.746 -8.375 -6.506 1.00 93.38 208 GLU A CA 1
ATOM 1786 C C . GLU A 1 208 ? 2.621 -7.617 -7.499 1.00 93.38 208 GLU A C 1
ATOM 1788 O O . GLU A 1 208 ? 2.173 -7.217 -8.571 1.00 93.38 208 GLU A O 1
ATOM 1793 N N . LEU A 1 209 ? 3.887 -7.462 -7.147 1.00 89.69 209 LEU A N 1
ATOM 1794 C CA . LEU A 1 209 ? 4.930 -6.914 -7.987 1.00 89.69 209 LEU A CA 1
ATOM 1795 C C . LEU A 1 209 ? 5.913 -8.033 -8.315 1.00 89.69 209 LEU A C 1
ATOM 1797 O O . LEU A 1 209 ? 6.462 -8.660 -7.412 1.00 89.69 209 LEU A O 1
ATOM 1801 N N . ARG A 1 210 ? 6.171 -8.252 -9.601 1.00 89.56 210 ARG A N 1
ATOM 1802 C CA . ARG A 1 210 ? 7.202 -9.169 -10.090 1.00 89.56 210 ARG A CA 1
ATOM 1803 C C . ARG A 1 210 ? 8.202 -8.406 -10.935 1.00 89.56 210 ARG A C 1
ATOM 1805 O O . ARG A 1 210 ? 7.839 -7.829 -11.957 1.00 89.56 210 ARG A O 1
ATOM 1812 N N . ILE A 1 211 ? 9.461 -8.441 -10.525 1.00 86.50 211 ILE A N 1
ATOM 1813 C CA . ILE A 1 211 ? 10.576 -7.826 -11.241 1.00 86.50 211 ILE A CA 1
ATOM 1814 C C . ILE A 1 211 ? 11.464 -8.952 -11.752 1.00 86.50 211 ILE A C 1
ATOM 1816 O O . ILE A 1 211 ? 11.965 -9.759 -10.971 1.00 86.50 211 ILE A O 1
ATOM 1820 N N . ALA A 1 212 ? 11.634 -9.033 -13.066 1.00 83.25 212 ALA A N 1
ATOM 1821 C CA . ALA A 1 212 ? 12.634 -9.906 -13.659 1.00 83.25 212 ALA A CA 1
ATOM 1822 C C . ALA A 1 212 ? 14.029 -9.341 -13.360 1.00 83.25 212 ALA A C 1
ATOM 1824 O O . ALA A 1 212 ? 14.226 -8.133 -13.501 1.00 83.25 212 ALA A O 1
ATOM 1825 N N . ARG A 1 213 ? 14.986 -10.186 -12.954 1.00 69.94 213 ARG A N 1
ATOM 1826 C CA . ARG A 1 213 ? 16.387 -9.762 -12.801 1.00 69.94 213 ARG A CA 1
ATOM 1827 C C . ARG A 1 213 ? 16.913 -9.181 -14.121 1.00 69.94 213 ARG A C 1
ATOM 1829 O O . ARG A 1 213 ? 16.415 -9.525 -15.192 1.00 69.94 213 ARG A O 1
ATOM 1836 N N . HIS A 1 214 ? 17.867 -8.259 -14.025 1.00 66.19 214 HIS A N 1
ATOM 1837 C CA . HIS A 1 214 ? 18.428 -7.563 -15.180 1.00 66.19 214 HIS A CA 1
ATOM 1838 C C . HIS A 1 214 ? 19.000 -8.574 -16.185 1.00 66.19 214 HIS A C 1
ATOM 1840 O O . HIS A 1 214 ? 19.843 -9.388 -15.816 1.00 66.19 214 HIS A O 1
ATOM 1846 N N . TYR A 1 215 ? 18.538 -8.529 -17.437 1.00 59.81 215 TYR A N 1
ATOM 1847 C CA . TYR A 1 215 ? 19.141 -9.271 -18.545 1.00 59.81 215 TYR A CA 1
ATOM 1848 C C . TYR A 1 215 ? 19.860 -8.299 -19.482 1.00 59.81 215 TYR A C 1
ATOM 1850 O O . TYR A 1 215 ? 19.548 -7.105 -19.505 1.00 59.81 215 TYR A O 1
ATOM 1858 N N . GLU A 1 216 ? 20.763 -8.827 -20.309 1.00 59.22 216 GLU A N 1
ATOM 1859 C CA . GLU A 1 216 ? 21.495 -8.087 -21.354 1.00 59.22 216 GLU A CA 1
ATOM 1860 C C . GLU A 1 216 ? 20.559 -7.336 -22.328 1.00 59.22 216 GLU A C 1
ATOM 1862 O O . GLU A 1 216 ? 20.946 -6.356 -22.952 1.00 59.22 216 GLU A O 1
ATOM 1867 N N . THR A 1 217 ? 19.287 -7.744 -22.427 1.00 63.97 217 THR A N 1
ATOM 1868 C CA . THR A 1 217 ? 18.268 -7.133 -23.304 1.00 63.97 217 THR A CA 1
ATOM 1869 C C . THR A 1 217 ? 17.299 -6.179 -22.585 1.00 63.97 217 THR A C 1
ATOM 1871 O O . THR A 1 217 ? 16.358 -5.673 -23.204 1.00 63.97 217 THR A O 1
ATOM 1874 N N . GLY A 1 218 ? 17.527 -5.902 -21.295 1.00 75.12 218 GLY A N 1
ATOM 1875 C CA . GLY A 1 218 ? 16.651 -5.122 -20.416 1.00 75.12 218 GLY A CA 1
ATOM 1876 C C . GLY A 1 218 ? 15.916 -5.998 -19.395 1.00 75.12 218 GLY A C 1
ATOM 1877 O O . GLY A 1 218 ? 16.236 -7.171 -19.206 1.00 75.12 218 GLY A O 1
ATOM 1878 N N . PHE A 1 219 ? 14.910 -5.443 -18.714 1.00 82.06 219 PHE A N 1
ATOM 1879 C CA . PHE A 1 219 ? 14.092 -6.202 -17.762 1.00 82.06 219 PHE A CA 1
ATOM 1880 C C . PHE A 1 219 ? 12.607 -5.833 -17.821 1.00 82.06 219 PHE A C 1
ATOM 1882 O O . PHE A 1 219 ? 12.186 -4.875 -18.478 1.00 82.06 219 PHE A O 1
ATOM 1889 N N . LYS A 1 220 ? 11.788 -6.654 -17.156 1.00 85.44 220 LYS A N 1
ATOM 1890 C CA . LYS A 1 220 ? 10.329 -6.536 -17.127 1.00 85.44 220 LYS A CA 1
ATOM 1891 C C . LYS A 1 220 ? 9.831 -6.456 -15.691 1.00 85.44 220 LYS A C 1
ATOM 1893 O O . LYS A 1 220 ? 10.210 -7.280 -14.861 1.00 85.44 220 LYS A O 1
ATOM 1898 N N . LYS A 1 221 ? 8.941 -5.502 -15.444 1.00 87.69 221 LYS A N 1
ATOM 1899 C CA . LYS A 1 221 ? 8.212 -5.321 -14.192 1.00 87.69 221 LYS A CA 1
ATOM 1900 C C . LYS A 1 221 ? 6.723 -5.526 -14.460 1.00 87.69 221 LYS A C 1
ATOM 1902 O O . LYS A 1 221 ? 6.157 -4.869 -15.334 1.00 87.69 221 LYS A O 1
ATOM 1907 N N . ASP A 1 222 ? 6.108 -6.451 -13.735 1.00 88.88 222 ASP A N 1
ATOM 1908 C CA . ASP A 1 222 ? 4.669 -6.700 -13.771 1.00 88.88 222 ASP A CA 1
ATOM 1909 C C . ASP A 1 222 ? 4.077 -6.338 -12.410 1.00 88.88 222 ASP A C 1
ATOM 1911 O O . ASP A 1 222 ? 4.480 -6.899 -11.393 1.00 88.88 222 ASP A O 1
ATOM 1915 N N . ILE A 1 223 ? 3.111 -5.424 -12.398 1.00 89.25 223 ILE A N 1
ATOM 1916 C CA . ILE A 1 223 ? 2.335 -5.049 -11.216 1.00 89.25 223 ILE A CA 1
ATOM 1917 C C . ILE A 1 223 ? 0.918 -5.557 -11.435 1.00 89.25 223 ILE A C 1
ATOM 1919 O O . ILE A 1 223 ? 0.306 -5.294 -12.468 1.00 89.25 223 ILE A O 1
ATOM 1923 N N . LYS A 1 224 ? 0.387 -6.301 -10.477 1.00 90.62 224 LYS A N 1
ATOM 1924 C CA . LYS A 1 224 ? -0.967 -6.836 -10.500 1.00 90.62 224 LYS A CA 1
ATOM 1925 C C . LYS A 1 224 ? -1.688 -6.374 -9.248 1.00 90.62 224 LYS A C 1
ATOM 1927 O O . LYS A 1 224 ? -1.343 -6.829 -8.169 1.00 90.62 224 LYS A O 1
ATOM 1932 N N . GLN A 1 225 ? -2.703 -5.529 -9.391 1.00 89.62 225 GLN A N 1
ATOM 1933 C CA . GLN A 1 225 ? -3.509 -5.044 -8.270 1.00 89.62 225 GLN A CA 1
ATOM 1934 C C . GLN A 1 225 ? -4.936 -5.576 -8.384 1.00 89.62 225 GLN A C 1
ATOM 1936 O O . GLN A 1 225 ? -5.554 -5.487 -9.442 1.00 89.62 225 GLN A O 1
ATOM 1941 N N . TYR A 1 226 ? -5.465 -6.132 -7.303 1.00 89.94 226 TYR A N 1
ATOM 1942 C CA . TYR A 1 226 ? -6.809 -6.684 -7.214 1.00 89.94 226 TYR A CA 1
ATOM 1943 C C . TYR A 1 226 ? -7.741 -5.683 -6.538 1.00 89.94 226 TYR A C 1
ATOM 1945 O O . TYR A 1 226 ? -7.396 -5.073 -5.526 1.00 89.94 226 TYR A O 1
ATOM 1953 N N . ASN A 1 227 ? -8.959 -5.559 -7.060 1.00 86.19 227 ASN A N 1
ATOM 1954 C CA . ASN A 1 227 ? -9.964 -4.684 -6.466 1.00 86.19 227 ASN A CA 1
ATOM 1955 C C . ASN A 1 227 ? -10.653 -5.389 -5.294 1.00 86.19 227 ASN A C 1
ATOM 1957 O O . ASN A 1 227 ? -11.624 -6.126 -5.458 1.00 86.19 227 ASN A O 1
ATOM 1961 N N . LEU A 1 228 ? -10.120 -5.166 -4.092 1.00 88.00 228 LEU A N 1
ATOM 1962 C CA . LEU A 1 228 ? -10.676 -5.669 -2.839 1.00 88.00 228 LEU A CA 1
ATOM 1963 C C . LEU A 1 228 ? -11.475 -4.575 -2.136 1.00 88.00 228 LEU A C 1
ATOM 1965 O O . LEU A 1 228 ? -10.950 -3.768 -1.372 1.00 88.00 228 LEU A O 1
ATOM 1969 N N . THR A 1 229 ? -12.779 -4.588 -2.380 1.00 89.50 229 THR A N 1
ATOM 1970 C CA . THR A 1 229 ? -13.708 -3.562 -1.896 1.00 89.50 229 THR A CA 1
ATOM 1971 C C . THR A 1 229 ? -14.232 -3.810 -0.487 1.00 89.50 229 THR A C 1
ATOM 1973 O O . THR A 1 229 ? -15.075 -3.057 -0.012 1.00 89.50 229 THR A O 1
ATOM 1976 N N . LYS A 1 230 ? -13.790 -4.885 0.174 1.00 92.69 230 LYS A N 1
ATOM 1977 C CA . LYS A 1 230 ? -14.218 -5.213 1.532 1.00 92.69 230 LYS A CA 1
ATOM 1978 C C . LYS A 1 230 ? -13.218 -4.723 2.573 1.00 92.69 230 LYS A C 1
ATOM 1980 O O . LYS A 1 230 ? -12.014 -4.876 2.355 1.00 92.69 230 LYS A O 1
ATOM 1985 N N . SER A 1 231 ? -13.741 -4.241 3.692 1.00 95.06 231 SER A N 1
ATOM 1986 C CA . SER A 1 231 ? -12.989 -3.777 4.862 1.00 95.06 231 SER A CA 1
ATOM 1987 C C . SER A 1 231 ? -13.650 -4.288 6.140 1.00 95.06 231 SER A C 1
ATOM 1989 O O . SER A 1 231 ? -14.808 -4.724 6.113 1.00 95.06 231 SER A O 1
ATOM 1991 N N . TYR A 1 232 ? -12.909 -4.319 7.244 1.00 95.56 232 TYR A N 1
ATOM 1992 C CA . TYR A 1 232 ? -13.473 -4.683 8.538 1.00 95.56 232 TYR A CA 1
ATOM 1993 C C . TYR A 1 232 ? -14.236 -3.508 9.140 1.00 95.56 232 TYR A C 1
ATOM 1995 O O . TYR A 1 232 ? -13.806 -2.366 9.035 1.00 95.56 232 TYR A O 1
ATOM 2003 N N . ILE A 1 233 ? -15.348 -3.806 9.809 1.00 95.00 233 ILE A N 1
ATOM 2004 C CA . ILE A 1 233 ? -16.048 -2.888 10.711 1.00 95.00 233 ILE A CA 1
ATOM 2005 C C . ILE A 1 233 ? -16.189 -3.571 12.064 1.00 95.00 233 ILE A C 1
ATOM 2007 O O . ILE A 1 233 ? -16.493 -4.764 12.123 1.00 95.00 233 ILE A O 1
ATOM 2011 N N . MET A 1 234 ? -15.998 -2.831 13.153 1.00 92.19 234 MET A N 1
ATOM 2012 C CA . MET A 1 234 ? -16.341 -3.328 14.485 1.00 92.19 234 MET A CA 1
ATOM 2013 C C . MET A 1 234 ? -17.859 -3.329 14.660 1.00 92.19 234 MET A C 1
ATOM 2015 O O . MET A 1 234 ? -18.512 -2.293 14.557 1.00 92.19 234 MET A O 1
ATOM 2019 N N . ASN A 1 235 ? -18.438 -4.504 14.907 1.00 90.00 235 ASN A N 1
ATOM 2020 C CA . ASN A 1 235 ? -19.856 -4.597 15.245 1.00 90.00 235 ASN A CA 1
ATOM 2021 C C . ASN A 1 235 ? -20.119 -4.151 16.696 1.00 90.00 235 ASN A C 1
ATOM 2023 O O . ASN A 1 235 ? -19.195 -3.930 17.477 1.00 90.00 235 ASN A O 1
ATOM 2027 N N . GLU A 1 236 ? -21.390 -4.097 17.094 1.00 87.88 236 GLU A N 1
ATOM 2028 C CA . GLU A 1 236 ? -21.812 -3.699 18.449 1.00 87.88 236 GLU A CA 1
ATOM 2029 C C . GLU A 1 236 ? -21.206 -4.561 19.572 1.00 87.88 236 GLU A C 1
ATOM 2031 O O . GLU A 1 236 ? -21.090 -4.118 20.713 1.00 87.88 236 GLU A O 1
ATOM 2036 N N . LYS A 1 237 ? -20.782 -5.793 19.258 1.00 90.19 237 LYS A N 1
ATOM 2037 C CA . LYS A 1 237 ? -20.117 -6.711 20.195 1.00 90.19 237 LYS A CA 1
ATOM 2038 C C . LYS A 1 237 ? -18.595 -6.513 20.243 1.00 90.19 237 LYS A C 1
ATOM 2040 O O . LYS A 1 237 ? -17.912 -7.287 20.908 1.00 90.19 237 LYS A O 1
ATOM 2045 N N . GLY A 1 238 ? -18.055 -5.523 19.530 1.00 85.38 238 GLY A N 1
ATOM 2046 C CA . GLY A 1 238 ? -16.616 -5.277 19.410 1.00 85.38 238 GLY A CA 1
ATOM 2047 C C . GLY A 1 238 ? -15.878 -6.337 18.589 1.00 85.38 238 GLY A C 1
ATOM 2048 O O . GLY A 1 238 ? -14.678 -6.531 18.775 1.00 85.38 238 GLY A O 1
ATOM 2049 N N . ILE A 1 239 ? -16.590 -7.060 17.719 1.00 89.50 239 ILE A N 1
ATOM 2050 C CA . ILE A 1 239 ? -16.021 -8.101 16.859 1.00 89.50 239 ILE A CA 1
ATOM 2051 C C . ILE A 1 239 ? -15.875 -7.534 15.442 1.00 89.50 239 ILE A C 1
ATOM 2053 O O . ILE A 1 239 ? -16.860 -7.020 14.899 1.00 89.50 239 ILE A O 1
ATOM 2057 N N . PRO A 1 240 ? -14.693 -7.654 14.813 1.00 91.75 240 PRO A N 1
ATOM 2058 C CA . PRO A 1 240 ? -14.506 -7.205 13.444 1.00 91.75 240 PRO A CA 1
ATOM 2059 C C . PRO A 1 240 ? -15.259 -8.114 12.470 1.00 91.75 240 PRO A C 1
ATOM 2061 O O . PRO A 1 240 ? -15.146 -9.341 12.512 1.00 91.75 240 PRO A O 1
ATOM 2064 N N . VAL A 1 241 ? -16.024 -7.508 11.568 1.00 94.81 241 VAL A N 1
ATOM 2065 C CA . VAL A 1 241 ? -16.767 -8.198 10.511 1.00 94.81 241 VAL A CA 1
ATOM 2066 C C . VAL A 1 241 ? -16.406 -7.619 9.152 1.00 94.81 241 VAL A C 1
ATOM 2068 O O . VAL A 1 241 ? -16.340 -6.407 8.977 1.00 94.81 241 VAL A O 1
ATOM 2071 N N . LEU A 1 242 ? -16.150 -8.494 8.180 1.00 94.94 242 LEU A N 1
ATOM 2072 C CA . LEU A 1 242 ? -15.748 -8.083 6.840 1.00 94.94 242 LEU A CA 1
ATOM 2073 C C . LEU A 1 242 ? -16.983 -7.722 6.002 1.00 94.94 242 LEU A C 1
ATOM 2075 O O . LEU A 1 242 ? -17.773 -8.599 5.643 1.00 94.94 242 LEU A O 1
ATOM 2079 N N . VAL A 1 243 ? -17.119 -6.451 5.636 1.00 95.06 243 VAL A N 1
ATOM 2080 C CA . VAL A 1 243 ? -18.258 -5.918 4.872 1.00 95.06 243 VAL A CA 1
ATOM 2081 C C . VAL A 1 243 ? -17.784 -5.126 3.657 1.00 95.06 243 VAL A C 1
ATOM 2083 O O . VAL A 1 243 ? -16.590 -4.909 3.479 1.00 95.06 243 VAL A O 1
ATOM 2086 N N . GLN A 1 244 ? -18.702 -4.742 2.770 1.00 93.44 244 GLN A N 1
ATOM 2087 C CA . GLN A 1 244 ? -18.386 -3.824 1.675 1.00 93.44 244 GLN A CA 1
ATOM 2088 C C . GLN A 1 244 ? -18.001 -2.458 2.261 1.00 93.44 244 GLN A C 1
ATOM 2090 O O . GLN A 1 244 ? -18.782 -1.888 3.015 1.00 93.44 244 GLN A O 1
ATOM 2095 N N . SER A 1 245 ? -16.821 -1.950 1.908 1.00 90.19 245 SER A N 1
ATOM 2096 C CA . SER A 1 245 ? -16.324 -0.660 2.388 1.00 90.19 245 SER A CA 1
ATOM 2097 C C . SER A 1 245 ? -17.154 0.489 1.825 1.00 90.19 245 SER A C 1
ATOM 2099 O O . SER A 1 245 ? -17.431 0.521 0.619 1.00 90.19 245 SER A O 1
ATOM 2101 N N . LYS A 1 246 ? -17.487 1.467 2.675 1.00 88.38 246 LYS A N 1
ATOM 2102 C CA . LYS A 1 246 ? -18.094 2.739 2.248 1.00 88.38 246 LYS A CA 1
ATOM 2103 C C . LYS A 1 246 ? -17.112 3.638 1.495 1.00 88.38 246 LYS A C 1
ATOM 2105 O O . LYS A 1 246 ? -17.529 4.557 0.798 1.00 88.38 246 LYS A O 1
ATOM 2110 N N . PHE A 1 247 ? -15.817 3.350 1.619 1.00 82.69 247 PHE A N 1
ATOM 2111 C CA . PHE A 1 247 ? -14.720 4.079 0.994 1.00 82.69 247 PHE A CA 1
ATOM 2112 C C . PHE A 1 247 ? -14.169 3.411 -0.263 1.00 82.69 247 PHE A C 1
ATOM 2114 O O . PHE A 1 247 ? -13.206 3.913 -0.841 1.00 82.69 247 PHE A O 1
ATOM 2121 N N . ALA A 1 248 ? -14.757 2.292 -0.698 1.00 77.56 248 ALA A N 1
ATOM 2122 C CA . ALA A 1 248 ? -14.441 1.734 -2.001 1.00 77.56 248 ALA A CA 1
ATOM 2123 C C . ALA A 1 248 ? -14.683 2.818 -3.063 1.00 77.56 248 ALA A C 1
ATOM 2125 O O . ALA A 1 248 ? -15.798 3.331 -3.170 1.00 77.56 248 ALA A O 1
ATOM 2126 N N . GLU A 1 249 ? -13.637 3.191 -3.808 1.00 62.69 249 GLU A N 1
ATOM 2127 C CA . GLU A 1 249 ? -13.733 4.252 -4.808 1.00 62.69 249 GLU A CA 1
ATOM 2128 C C . GLU A 1 249 ? -14.903 3.969 -5.757 1.00 62.69 249 GLU A C 1
ATOM 2130 O O . GLU A 1 249 ? -14.988 2.910 -6.389 1.00 62.69 249 GLU A O 1
ATOM 2135 N N . GLY A 1 250 ? -15.853 4.907 -5.797 1.00 52.22 250 GLY A N 1
ATOM 2136 C CA . GLY A 1 250 ? -17.004 4.833 -6.684 1.00 52.22 250 GLY A CA 1
ATOM 2137 C C . GLY A 1 250 ? -16.546 4.769 -8.137 1.00 52.22 250 GLY A C 1
ATOM 2138 O O . GLY A 1 250 ? -15.547 5.387 -8.497 1.00 52.22 250 GLY A O 1
ATOM 2139 N N . LYS A 1 251 ? -17.292 4.010 -8.949 1.00 44.53 251 LYS A N 1
ATOM 2140 C CA . LYS A 1 251 ? -17.082 3.773 -10.385 1.00 44.53 251 LYS A CA 1
ATOM 2141 C C . LYS A 1 251 ? -16.569 5.022 -11.120 1.00 44.53 251 LYS A C 1
ATOM 2143 O O . LYS A 1 251 ? -17.367 5.836 -11.576 1.00 44.53 251 LYS A O 1
ATOM 2148 N N . THR A 1 252 ? -15.256 5.159 -11.264 1.00 50.34 252 THR A N 1
ATOM 2149 C CA . THR A 1 252 ? -14.663 6.044 -12.266 1.00 50.34 252 THR A CA 1
ATOM 2150 C C . THR A 1 252 ? -14.815 5.377 -13.637 1.00 50.34 252 THR A C 1
ATOM 2152 O O . THR A 1 252 ? -14.992 4.159 -13.732 1.00 50.34 252 THR A O 1
ATOM 2155 N N . ASP A 1 253 ? -14.771 6.152 -14.724 1.00 48.16 253 ASP A N 1
ATOM 2156 C CA . ASP A 1 253 ? -15.059 5.706 -16.105 1.00 48.16 253 ASP A CA 1
ATOM 2157 C C . ASP A 1 253 ? -14.183 4.530 -16.614 1.00 48.16 253 ASP A C 1
ATOM 2159 O O . ASP A 1 253 ? -14.431 3.930 -17.669 1.00 48.16 253 ASP A O 1
ATOM 2163 N N . CYS A 1 254 ? -13.187 4.129 -15.821 1.00 56.12 254 CYS A N 1
ATOM 2164 C CA . CYS A 1 254 ? -12.322 2.972 -16.014 1.00 56.12 254 CYS A CA 1
ATOM 2165 C C . CYS A 1 254 ? -12.697 1.802 -15.087 1.00 56.12 254 CYS A C 1
ATOM 2167 O O . CYS A 1 254 ? -11.863 1.272 -14.359 1.00 56.12 254 CYS A O 1
ATOM 2169 N N . ASN A 1 255 ? -13.966 1.385 -15.119 1.00 66.38 255 ASN A N 1
ATOM 2170 C CA . ASN A 1 255 ? -14.474 0.256 -14.334 1.00 66.38 255 ASN A CA 1
ATOM 2171 C C . ASN A 1 255 ? -13.741 -1.052 -14.646 1.00 66.38 255 ASN A C 1
ATOM 2173 O O . ASN A 1 255 ? -13.755 -1.528 -15.782 1.00 66.38 255 ASN A O 1
ATOM 2177 N N . CYS A 1 256 ? -13.153 -1.651 -13.616 1.00 75.62 256 CYS A N 1
ATOM 2178 C CA . CYS A 1 256 ? -12.307 -2.823 -13.755 1.00 75.62 256 CYS A CA 1
ATOM 2179 C C . CYS A 1 256 ? -12.494 -3.760 -12.553 1.00 75.62 256 CYS A C 1
ATOM 2181 O O . CYS A 1 256 ? -11.670 -3.790 -11.647 1.00 75.62 256 CYS A O 1
ATOM 2183 N N . SER A 1 257 ? -13.606 -4.490 -12.458 1.00 77.94 257 SER A N 1
ATOM 2184 C CA . SER A 1 257 ? -14.025 -5.095 -11.177 1.00 77.94 257 SER A CA 1
ATOM 2185 C C . SER A 1 257 ? -13.069 -6.154 -10.616 1.00 77.94 257 SER A C 1
ATOM 2187 O O . SER A 1 257 ? -12.969 -6.284 -9.400 1.00 77.94 257 SER A O 1
ATOM 2189 N N . LYS A 1 258 ? -12.316 -6.873 -11.456 1.00 83.25 258 LYS A N 1
ATOM 2190 C CA . LYS A 1 258 ? -11.284 -7.836 -11.014 1.00 83.25 258 LYS A CA 1
ATOM 2191 C C . LYS A 1 258 ? -9.933 -7.200 -10.672 1.00 83.25 258 LYS A C 1
ATOM 2193 O O . LYS A 1 258 ? -9.093 -7.871 -10.075 1.00 83.25 258 LYS A O 1
ATOM 2198 N N . GLY A 1 259 ? -9.723 -5.934 -11.024 1.00 85.25 259 GLY A N 1
ATOM 2199 C CA . GLY A 1 259 ? -8.451 -5.231 -10.873 1.00 85.25 259 GLY A CA 1
ATOM 2200 C C . GLY A 1 259 ? -7.635 -5.139 -12.165 1.00 85.25 259 GLY A C 1
ATOM 2201 O O . GLY A 1 259 ? -8.126 -5.379 -13.273 1.00 85.25 259 GLY A O 1
ATOM 2202 N N . TYR A 1 260 ? -6.364 -4.786 -12.011 1.00 86.12 260 TYR A N 1
ATOM 2203 C CA . TYR A 1 260 ? -5.508 -4.236 -13.056 1.00 86.12 260 TYR A CA 1
ATOM 2204 C C . TYR A 1 260 ? -4.189 -4.993 -13.166 1.00 86.12 260 TYR A C 1
ATOM 2206 O O . TYR A 1 260 ? -3.670 -5.515 -12.178 1.00 86.12 260 TYR A O 1
ATOM 2214 N N . ILE A 1 261 ? -3.624 -5.025 -14.373 1.00 88.44 261 ILE A N 1
ATOM 2215 C CA . ILE A 1 261 ? -2.242 -5.456 -14.579 1.00 88.44 261 ILE A CA 1
ATOM 2216 C C . ILE A 1 261 ? -1.494 -4.371 -15.343 1.00 88.44 261 ILE A C 1
ATOM 2218 O O . ILE A 1 261 ? -1.887 -4.008 -16.452 1.00 88.44 261 ILE A O 1
ATOM 2222 N N . THR A 1 262 ? -0.384 -3.922 -14.772 1.00 87.06 262 THR A N 1
ATOM 2223 C CA . THR A 1 262 ? 0.570 -3.003 -15.386 1.00 87.06 262 THR A CA 1
ATOM 2224 C C . THR A 1 262 ? 1.817 -3.768 -15.785 1.00 87.06 262 THR A C 1
ATOM 2226 O O . THR A 1 262 ? 2.415 -4.479 -14.982 1.00 87.06 262 THR A O 1
ATOM 2229 N N . LYS A 1 263 ? 2.201 -3.646 -17.055 1.00 87.94 263 LYS A N 1
ATOM 2230 C CA . LYS A 1 263 ? 3.432 -4.219 -17.599 1.00 87.94 263 LYS A CA 1
ATOM 2231 C C . LYS A 1 263 ? 4.363 -3.106 -18.027 1.00 87.94 263 LYS A C 1
ATOM 2233 O O . LYS A 1 263 ? 4.008 -2.303 -18.895 1.00 87.94 263 LYS A O 1
ATOM 2238 N N . ILE A 1 264 ? 5.572 -3.147 -17.490 1.00 85.69 264 ILE A N 1
ATOM 2239 C CA . ILE A 1 264 ? 6.626 -2.184 -17.767 1.00 85.69 264 ILE A CA 1
ATOM 2240 C C . ILE A 1 264 ? 7.825 -2.939 -18.318 1.00 85.69 264 ILE A C 1
ATOM 2242 O O . ILE A 1 264 ? 8.254 -3.956 -17.771 1.00 85.69 264 ILE A O 1
ATOM 2246 N N . ARG A 1 265 ? 8.324 -2.486 -19.463 1.00 84.25 265 ARG A N 1
ATOM 2247 C CA . ARG A 1 265 ? 9.510 -3.040 -20.111 1.00 84.25 265 ARG A CA 1
ATOM 2248 C C . ARG A 1 265 ? 10.553 -1.955 -20.217 1.00 84.25 265 ARG A C 1
ATOM 2250 O O . ARG A 1 265 ? 10.259 -0.895 -20.772 1.00 84.25 265 ARG A O 1
ATOM 2257 N N . TYR A 1 266 ? 11.749 -2.274 -19.758 1.00 79.94 266 TYR A N 1
ATOM 2258 C CA . TYR A 1 266 ? 12.886 -1.374 -19.783 1.00 79.94 266 TYR A CA 1
ATOM 2259 C C . TYR A 1 266 ? 13.855 -1.753 -20.906 1.00 79.94 266 TYR A C 1
ATOM 2261 O O . TYR A 1 266 ? 13.908 -2.916 -21.317 1.00 79.94 266 TYR A O 1
ATOM 2269 N N . LYS A 1 267 ? 14.587 -0.764 -21.423 1.00 77.00 267 LYS A N 1
ATOM 2270 C CA . LYS A 1 267 ? 15.764 -0.960 -22.278 1.00 77.00 267 LYS A CA 1
ATOM 2271 C C . LYS A 1 267 ? 17.003 -1.224 -21.396 1.00 77.00 267 LYS A C 1
ATOM 2273 O O . LYS A 1 267 ? 16.976 -0.878 -20.215 1.00 77.00 267 LYS A O 1
ATOM 2278 N N . PRO A 1 268 ? 18.074 -1.832 -21.941 1.00 71.44 268 PRO A N 1
ATOM 2279 C CA . PRO A 1 268 ? 19.371 -1.901 -21.264 1.00 71.44 268 PRO A CA 1
ATOM 2280 C C . PRO A 1 268 ? 19.894 -0.501 -20.912 1.00 71.44 268 PRO A C 1
ATOM 2282 O O . PRO A 1 268 ? 19.650 0.449 -21.658 1.00 71.44 268 PRO A O 1
ATOM 2285 N N . GLU A 1 269 ? 20.638 -0.375 -19.812 1.00 63.19 269 GLU A N 1
ATOM 2286 C CA . GLU A 1 269 ? 21.202 0.909 -19.363 1.00 63.19 269 GLU A CA 1
ATOM 2287 C C . GLU A 1 269 ? 22.121 1.539 -20.426 1.00 63.19 269 GLU A C 1
ATOM 2289 O O . GLU A 1 269 ? 22.004 2.726 -20.713 1.00 63.19 269 GLU A O 1
ATOM 2294 N N . GLU A 1 270 ? 22.914 0.726 -21.127 1.00 63.72 270 GLU A N 1
ATOM 2295 C CA . GLU A 1 270 ? 23.813 1.149 -22.215 1.00 63.72 270 GLU A CA 1
ATOM 2296 C C . GLU A 1 270 ? 23.081 1.794 -23.408 1.00 63.72 270 GLU A C 1
ATOM 2298 O O . GLU A 1 270 ? 23.640 2.625 -24.129 1.00 63.72 270 GLU A O 1
ATOM 2303 N N . ALA A 1 271 ? 21.808 1.445 -23.629 1.00 60.03 271 ALA A N 1
ATOM 2304 C CA . ALA A 1 271 ? 20.990 2.085 -24.657 1.00 60.03 271 ALA A CA 1
ATOM 2305 C C . ALA A 1 271 ? 20.599 3.521 -24.258 1.00 60.03 271 ALA A C 1
ATOM 2307 O O . ALA A 1 271 ? 20.370 4.359 -25.132 1.00 60.03 271 ALA A O 1
ATOM 2308 N N . CYS A 1 272 ? 20.557 3.813 -22.953 1.00 59.19 272 CYS A N 1
ATOM 2309 C CA . CYS A 1 272 ? 20.297 5.151 -22.427 1.00 59.19 272 CYS A CA 1
ATOM 2310 C C . CYS A 1 272 ? 21.493 6.082 -22.594 1.00 59.19 272 CYS A C 1
ATOM 2312 O O . CYS A 1 272 ? 21.300 7.247 -22.941 1.00 59.19 272 CYS A O 1
ATOM 2314 N N . ASP A 1 273 ? 22.706 5.571 -22.394 1.00 57.28 273 ASP A N 1
ATOM 2315 C CA . ASP A 1 273 ? 23.926 6.381 -22.445 1.00 57.28 273 ASP A CA 1
ATOM 2316 C C . ASP A 1 273 ? 24.313 6.788 -23.877 1.00 57.28 273 ASP A C 1
ATOM 2318 O O . ASP A 1 273 ? 24.934 7.829 -24.080 1.00 57.28 273 ASP A O 1
ATOM 2322 N N . ASN A 1 274 ? 23.870 6.027 -24.883 1.00 52.09 274 ASN A N 1
ATOM 2323 C CA . ASN A 1 274 ? 24.166 6.289 -26.295 1.00 52.09 274 ASN A CA 1
ATOM 2324 C C . ASN A 1 274 ? 23.122 7.163 -27.021 1.00 52.09 274 ASN A C 1
ATOM 2326 O O . ASN A 1 274 ? 23.236 7.372 -28.227 1.00 52.09 274 ASN A O 1
ATOM 2330 N N . GLY A 1 275 ? 22.086 7.660 -26.331 1.00 45.91 275 GLY A N 1
ATOM 2331 C CA . GLY A 1 275 ? 21.079 8.553 -26.929 1.00 45.91 275 GLY A CA 1
ATOM 2332 C C . GLY A 1 275 ? 20.262 7.936 -28.075 1.00 45.91 275 GLY A C 1
ATOM 2333 O O . GLY A 1 275 ? 19.609 8.662 -28.825 1.00 45.91 275 GLY A O 1
ATOM 2334 N N . ILE A 1 276 ? 20.278 6.606 -28.228 1.00 40.72 276 ILE A N 1
ATOM 2335 C CA . ILE A 1 276 ? 19.585 5.920 -29.321 1.00 40.72 276 ILE A CA 1
ATOM 2336 C C . ILE A 1 276 ? 18.109 5.744 -28.945 1.00 40.72 276 ILE A C 1
ATOM 2338 O O . ILE A 1 276 ? 17.670 4.714 -28.416 1.00 40.72 276 ILE A O 1
ATOM 2342 N N . ILE A 1 277 ? 17.309 6.762 -29.254 1.00 42.44 277 ILE A N 1
ATOM 2343 C CA . ILE A 1 277 ? 15.853 6.639 -29.287 1.00 42.44 277 ILE A CA 1
ATOM 2344 C C . ILE A 1 277 ? 15.504 5.812 -30.531 1.00 42.44 277 ILE A C 1
ATOM 2346 O O . ILE A 1 277 ? 15.320 6.342 -31.618 1.00 42.44 277 ILE A O 1
ATOM 2350 N N . LEU A 1 278 ? 15.492 4.486 -30.388 1.00 37.28 278 LEU A N 1
ATOM 2351 C CA . LEU A 1 278 ? 14.836 3.618 -31.367 1.00 37.28 278 LEU A CA 1
ATOM 2352 C C . LEU A 1 278 ? 13.321 3.771 -31.197 1.00 37.28 278 LEU A C 1
ATOM 2354 O O . LEU A 1 278 ? 12.814 3.386 -30.131 1.00 37.28 278 LEU A O 1
ATOM 2358 N N . ASP A 1 279 ? 12.686 4.346 -32.222 1.00 38.31 279 ASP A N 1
ATOM 2359 C CA . ASP A 1 279 ? 11.243 4.279 -32.508 1.00 38.31 279 ASP A CA 1
ATOM 2360 C C . ASP A 1 279 ? 10.753 2.821 -32.614 1.00 38.31 279 ASP A C 1
ATOM 2362 O O . ASP A 1 279 ? 11.483 1.970 -33.182 1.00 38.31 279 ASP A O 1
#

pLDDT: mean 71.63, std 18.67, range [29.8, 95.56]

Foldseek 3Di:
DDDDDDDDDDDDPPPPPPPPVVLLLVVAWWPAKFKAFPVGRPDFQWWAADPVGDIYTDDPVVVVVVDPPVSCVVRVVRTPFDDDWPKDWDDPPVNDAWIWIDTVVLVAIWTWGDDLFKIKTWRDHDDDQFDPVPDDLPDPPNCVRVDDPVQLQPQSTWMKMWGADPVSHTAWIWIDGRQWIWIKGWDWDDDPQWTKIFIAIVNHTAKMWIWGPADPFFIKIKIWGFQDQWTWGQDPVRDTDIDGDPPRDPDDVSDRHGGMMIMITTGDPVSSVVPDPDD

Secondary structure (DSSP, 8-state):
-----------------SSSHHHHHHHHHEEEEEEEESS-TT-B--EEE-TTS-EEES-HHHHHHHS-HHHHHHTGGGEESS----EEEEE-TTSSS-EEEEETTT-SEEEEEE-SSEEEEES-SSPPPPPGGG--TT-TTTHHHH--GGGTT-TT-EEEEEEE-TTS-EEEEEEEETTEEEEEEEEEEEETTEEEEEEEETTEEEEEEEEEPPBTTB-EEEEEE----EEEEE-TTS-EEEEE-TTSPP--SS--TT-EEEEEEEPPHHHHHTT----

Sequence (279 aa):
MRIYLTFLFLFLFIGISGQLGRRDKLECSIKKFRTYCMENPGKNISEISFSKGLKFFGRYEDFKDEFSEYLISTKKKDITCFPSTKDSIRYDEYGQNKVWSYNEKDGWPFYYSYSRKFSYKGTVENIKFPDYYQYNPASQKNYLIFYSKEQENNKSYEVFFNVFNDSDQLIYTFHQRENEFDEYTFHEAEDGPFYKKSVYKNGKLFSELRIARHYETGFKKDIKQYNLTKSYIMNEKGIPVLVQSKFAEGKTDCNCSKGYITKIRYKPEEACDNGIILD

Radius of gyration: 23.31 Å; chains: 1; bounding box: 82×60×55 Å